Protein AF-A0A427YVQ9-F1 (afdb_monomer)

pLDDT: mean 77.29, std 18.05, range [43.5, 96.19]

Mean predicted aligned error: 12.32 Å

Organism: NCBI:txid1890683

Radius of gyration: 27.22 Å; Cα contacts (8 Å, |Δi|>4): 280; chains: 1; bounding box: 50×68×86 Å

Nearest PDB structures (foldseek):
  8ceo-assembly1_e  TM=5.326E-01  e=2.667E-03  Saccharomyces cerevisiae
  7ui9-assembly1_r  TM=5.363E-01  e=1.330E-02  Saccharomyces cerevisiae S288C
  8fn6-assembly1_2  TM=5.043E-01  e=3.586E+00  Tryp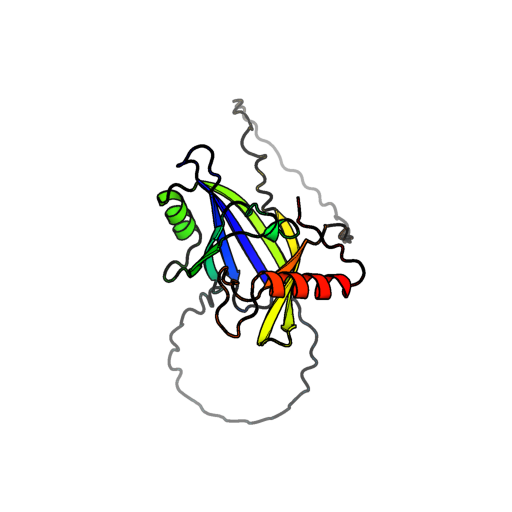anosoma brucei
  2n6p-assembly1_A  TM=2.208E-01  e=5.450E-01  Pseudomonas aeruginosa PAO1
  8cdp-assembly1_B  TM=2.154E-01  e=9.486E-01  Trypanosoma brucei brucei

Foldseek 3Di:
DKKKWWWWWFPPDPPFTKIKIKIKDFPDDDPPPPPPPPPDPDDDDDDDDDDPDDDDPDPPPPPPDVPRQIWIKIKIWGQFDDDPLCPQARDIDMDMDTDPPDRDPVVVQVVCVVVRIDTDFMKMWDWDWDWDQDPLRWTKIKTKTFIDGPPPVPPDPPPDDDDDDDDDDDDDDDDDDDDDPPPPPPPPPPPRDIDIDIGTPDDADCDDDVSHQHPSNVVVVSVVVQVPDPPGDRDNPD

Solvent-accessible surface area (backbone atoms only — not comparable to full-atom values): 15635 Å² total; per-residue (Å²): 92,57,37,41,39,40,36,25,41,33,72,84,49,85,95,51,75,40,42,38,36,40,37,39,36,65,56,86,71,77,71,86,80,70,76,72,87,70,83,74,76,87,79,88,80,89,79,94,76,94,72,97,70,82,85,71,81,71,77,84,68,73,84,69,66,90,60,79,49,67,46,43,36,43,30,43,40,52,61,70,54,84,50,84,92,33,70,85,42,74,42,57,57,71,51,76,47,76,59,78,92,73,85,52,69,66,61,53,52,51,52,45,41,75,73,53,30,39,85,71,53,52,36,38,36,42,41,49,79,44,81,46,79,43,97,82,81,45,42,35,34,41,34,46,28,38,74,42,70,65,75,70,75,87,81,70,88,81,73,76,89,73,87,74,91,79,89,78,92,82,79,91,78,88,80,91,75,91,76,76,86,72,79,76,77,74,76,70,75,77,75,69,69,69,50,74,46,79,42,66,70,57,92,73,52,90,69,65,53,96,92,51,84,29,51,72,52,50,54,52,52,51,47,61,51,41,76,69,40,86,96,56,80,94,72,53,86,120

Sequence (238 aa):
MIESTYIAESTVIPNQPRSLRLQALRRGGFPSGVEGVWDKGKGTAQAKGKGKGKSRAEPEYASDELGEAWEYKLSYLSSPLSGREYAEMNVRACIALDIVGMTARAEIEDFIETLGFRHSHTYTRIGYLFHLPLPTHSTLHLTITRLHGSNKADKADNADETDKADETDKAEKADKSDGSDKVDHAETDTSEPYLVQLSPARPVQAVTTRNEAGLGDVMRMMRDVADRIDGLDWGTGR

Structure (mmCIF, N/CA/C/O backbone):
data_AF-A0A427YVQ9-F1
#
_entry.id   AF-A0A427YVQ9-F1
#
loop_
_atom_site.group_PDB
_atom_site.id
_atom_site.type_symbol
_atom_site.label_atom_id
_atom_site.label_alt_id
_atom_site.label_comp_id
_atom_site.label_asym_id
_atom_site.label_entity_id
_atom_site.label_seq_id
_atom_site.pdbx_PDB_ins_code
_atom_site.Cartn_x
_atom_site.Cartn_y
_atom_site.Cartn_z
_atom_site.occupancy
_atom_site.B_iso_or_equiv
_atom_site.auth_seq_id
_atom_site.auth_comp_id
_atom_site.auth_asym_id
_atom_site.auth_atom_id
_atom_site.pdbx_PDB_model_num
ATOM 1 N N . MET A 1 1 ? 10.161 5.802 9.307 1.00 84.38 1 MET A N 1
ATOM 2 C CA . MET A 1 1 ? 8.694 5.866 9.116 1.00 84.38 1 MET A CA 1
ATOM 3 C C . MET A 1 1 ? 8.046 4.959 10.150 1.00 84.38 1 MET A C 1
ATOM 5 O O . MET A 1 1 ? 8.559 3.862 10.344 1.00 84.38 1 MET A O 1
ATOM 9 N N . ILE A 1 2 ? 6.975 5.411 10.807 1.00 83.94 2 ILE A N 1
ATOM 10 C CA . ILE A 1 2 ? 6.112 4.566 11.646 1.00 83.94 2 ILE A CA 1
ATOM 11 C C . ILE A 1 2 ? 4.740 4.536 10.975 1.00 83.94 2 ILE A C 1
ATOM 13 O O . ILE A 1 2 ? 4.162 5.591 10.713 1.00 83.94 2 ILE A O 1
ATOM 17 N N . GLU A 1 3 ? 4.259 3.339 10.663 1.00 86.81 3 GLU A N 1
ATOM 18 C CA . GLU A 1 3 ? 2.978 3.103 9.998 1.00 86.81 3 GLU A CA 1
ATOM 19 C C . GLU A 1 3 ? 2.198 2.066 10.812 1.00 86.81 3 GLU A C 1
ATOM 21 O O . GLU A 1 3 ? 2.659 0.934 10.963 1.00 86.81 3 GLU A O 1
ATOM 26 N N . SER A 1 4 ? 1.021 2.422 11.328 1.00 84.31 4 SER A N 1
ATOM 27 C CA . SER A 1 4 ? 0.100 1.434 11.904 1.00 84.31 4 SER A CA 1
ATOM 28 C C . SER A 1 4 ? -0.887 1.003 10.829 1.00 84.31 4 SER A C 1
ATOM 30 O O . SER A 1 4 ? -1.474 1.842 10.147 1.00 84.31 4 SER A O 1
ATOM 32 N N . THR A 1 5 ? -1.031 -0.305 10.635 1.00 87.75 5 THR A N 1
ATOM 33 C CA . THR A 1 5 ? -1.991 -0.880 9.698 1.00 87.75 5 THR A CA 1
ATOM 34 C C . THR A 1 5 ? -3.031 -1.685 10.460 1.00 87.75 5 THR A C 1
ATOM 36 O O . THR A 1 5 ? -2.692 -2.645 11.149 1.00 87.75 5 THR A O 1
ATOM 39 N N . TYR A 1 6 ? -4.292 -1.307 10.289 1.00 89.69 6 TYR A N 1
ATOM 40 C CA . TYR A 1 6 ? -5.462 -2.047 10.742 1.00 89.69 6 TYR A CA 1
ATOM 41 C C . TYR A 1 6 ? -6.074 -2.769 9.541 1.00 89.69 6 TYR A C 1
ATOM 43 O O . TYR A 1 6 ? -6.340 -2.148 8.506 1.00 89.69 6 TYR A O 1
ATOM 51 N N . ILE A 1 7 ? -6.249 -4.084 9.660 1.00 87.19 7 ILE A N 1
ATOM 52 C CA . ILE A 1 7 ? -6.852 -4.923 8.626 1.00 87.19 7 ILE A CA 1
ATOM 53 C C . ILE A 1 7 ? -8.232 -5.364 9.088 1.00 87.19 7 ILE A C 1
ATOM 55 O O . ILE A 1 7 ? -8.393 -5.917 10.178 1.00 87.19 7 ILE A O 1
ATOM 59 N N . ALA A 1 8 ? -9.210 -5.135 8.218 1.00 84.31 8 ALA A N 1
ATOM 60 C CA . ALA A 1 8 ? -10.585 -5.546 8.400 1.00 84.31 8 ALA A CA 1
ATOM 61 C C . ALA A 1 8 ? -11.014 -6.476 7.267 1.00 84.31 8 ALA A C 1
ATOM 63 O O . ALA A 1 8 ? -10.636 -6.286 6.105 1.00 84.31 8 ALA A O 1
ATOM 64 N N . GLU A 1 9 ? -11.834 -7.460 7.605 1.00 87.69 9 GLU A N 1
ATOM 65 C CA . GLU A 1 9 ? -12.375 -8.426 6.658 1.00 87.69 9 GLU A CA 1
ATOM 66 C C . GLU A 1 9 ? -13.898 -8.326 6.626 1.00 87.69 9 GLU A C 1
ATOM 68 O O . GLU A 1 9 ? -14.547 -8.126 7.654 1.00 87.69 9 GLU A O 1
ATOM 73 N N . SER A 1 10 ? -14.483 -8.436 5.433 1.00 86.56 10 SER A N 1
ATOM 74 C CA . SER A 1 10 ? -15.939 -8.487 5.279 1.00 86.56 10 SER A CA 1
ATOM 75 C C . SER A 1 10 ? -16.398 -9.907 4.983 1.00 86.56 10 SER A C 1
ATOM 77 O O . SER A 1 10 ? -15.868 -10.568 4.090 1.00 86.56 10 SER A O 1
ATOM 79 N N . THR A 1 11 ? -17.432 -10.345 5.698 1.00 77.69 11 THR A N 1
ATOM 80 C CA . THR A 1 11 ? -18.123 -11.625 5.477 1.00 77.69 11 THR A CA 1
ATOM 81 C C . THR A 1 11 ? -19.435 -11.463 4.707 1.00 77.69 11 THR A C 1
ATOM 83 O O . THR A 1 11 ? -20.161 -12.436 4.521 1.00 77.69 11 THR A O 1
ATOM 86 N N . VAL A 1 12 ? -19.747 -10.247 4.237 1.00 80.62 12 VAL A N 1
ATOM 87 C CA . VAL A 1 12 ? -21.037 -9.915 3.606 1.00 80.62 12 VAL A CA 1
ATOM 88 C C . VAL A 1 12 ? -21.285 -10.737 2.338 1.00 80.62 12 VAL A C 1
ATOM 90 O O . VAL A 1 12 ? -22.424 -11.104 2.060 1.00 80.62 12 VAL A O 1
ATOM 93 N N . ILE A 1 13 ? -20.232 -11.054 1.577 1.00 76.38 13 ILE A N 1
ATOM 94 C CA . ILE A 1 13 ? -20.331 -11.928 0.405 1.00 76.38 13 ILE A CA 1
ATOM 95 C C . ILE A 1 13 ? -19.601 -13.238 0.706 1.00 76.38 13 ILE A C 1
ATOM 97 O O . ILE A 1 13 ? -18.376 -13.227 0.869 1.00 76.38 13 ILE A O 1
ATOM 101 N N . PRO A 1 14 ? -20.319 -14.373 0.759 1.00 78.38 14 PRO A N 1
ATOM 102 C CA . PRO A 1 14 ? -19.693 -15.657 1.017 1.00 78.38 14 PRO A CA 1
ATOM 103 C C . PRO A 1 14 ? -18.659 -15.972 -0.072 1.00 78.38 14 PRO A C 1
ATOM 105 O O . PRO A 1 14 ? -18.906 -15.770 -1.261 1.00 78.38 14 PRO A O 1
ATOM 108 N N . ASN A 1 15 ? -17.499 -16.483 0.347 1.00 77.19 15 ASN A N 1
ATOM 109 C CA . ASN A 1 15 ? -16.377 -16.908 -0.504 1.00 77.19 15 ASN A CA 1
ATOM 110 C C . ASN A 1 15 ? -15.617 -15.801 -1.253 1.00 77.19 15 ASN A C 1
ATOM 112 O O . ASN A 1 15 ? -14.787 -16.114 -2.106 1.00 77.19 15 ASN A O 1
ATOM 116 N N . GLN A 1 16 ? -15.843 -14.522 -0.942 1.00 78.19 16 GLN A N 1
ATOM 117 C CA . GLN A 1 16 ? -15.043 -13.435 -1.504 1.00 78.19 16 GLN A CA 1
ATOM 118 C C . GLN A 1 16 ? -14.358 -12.650 -0.380 1.00 78.19 16 GLN A C 1
ATOM 120 O O . GLN A 1 16 ? -14.933 -11.672 0.100 1.00 78.19 16 GLN A O 1
ATOM 125 N N . PRO A 1 17 ? -13.142 -13.045 0.054 1.00 77.06 17 PRO A N 1
ATOM 126 C CA . PRO A 1 17 ? -12.431 -12.309 1.089 1.00 77.06 17 PRO A CA 1
ATOM 127 C C . PRO A 1 17 ? -12.124 -10.901 0.582 1.00 77.06 17 PRO A C 1
ATOM 129 O O . PRO A 1 17 ? -11.467 -10.708 -0.445 1.00 77.06 17 PRO A O 1
ATOM 132 N N . ARG A 1 18 ? -12.634 -9.911 1.309 1.00 84.25 18 ARG A N 1
ATOM 133 C CA . ARG A 1 18 ? -12.421 -8.489 1.048 1.00 84.25 18 ARG A CA 1
ATOM 134 C C . ARG A 1 18 ? -11.561 -7.938 2.162 1.00 84.25 18 ARG A C 1
ATOM 136 O O . ARG A 1 18 ? -11.964 -8.016 3.316 1.00 84.25 18 ARG A O 1
ATOM 143 N N . SER A 1 19 ? -10.405 -7.393 1.805 1.00 90.62 19 SER A N 1
ATOM 144 C CA . SER A 1 19 ? -9.492 -6.790 2.768 1.00 90.62 19 SER A CA 1
ATOM 145 C C . SER A 1 19 ? -9.600 -5.277 2.678 1.00 90.62 19 SER A C 1
ATOM 147 O O . SER A 1 19 ? -9.345 -4.681 1.626 1.00 90.62 19 SER A O 1
ATOM 149 N N . LEU A 1 20 ? -10.000 -4.668 3.787 1.00 94.12 20 LEU A N 1
ATOM 150 C CA . LEU A 1 20 ? -9.928 -3.235 3.988 1.00 94.12 20 LEU A CA 1
ATOM 151 C C . LEU A 1 20 ? -8.730 -2.940 4.883 1.00 94.12 20 LEU A C 1
ATOM 153 O O . LEU A 1 20 ? -8.540 -3.571 5.920 1.00 94.12 20 LEU A O 1
ATOM 157 N N . ARG A 1 21 ? -7.906 -1.990 4.458 1.00 93.56 21 ARG A N 1
ATOM 158 C CA . ARG A 1 21 ? -6.682 -1.595 5.138 1.00 93.56 21 ARG A CA 1
ATOM 159 C C . ARG A 1 21 ? -6.786 -0.135 5.544 1.00 93.56 21 ARG A C 1
ATOM 161 O O . ARG A 1 21 ? -6.805 0.735 4.678 1.00 93.56 21 ARG A O 1
ATOM 168 N N . LEU A 1 22 ? -6.798 0.132 6.840 1.00 94.25 22 LEU A N 1
ATOM 169 C CA . LEU A 1 22 ? -6.625 1.474 7.380 1.00 94.25 22 LEU A CA 1
ATOM 170 C C . LEU A 1 22 ? -5.144 1.675 7.709 1.00 94.25 22 LEU A C 1
ATOM 172 O O . LEU A 1 22 ? -4.566 0.934 8.503 1.00 94.25 22 LEU A O 1
ATOM 176 N N . GLN A 1 23 ? -4.524 2.659 7.069 1.00 93.50 23 GLN A N 1
ATOM 177 C CA . GLN A 1 23 ? -3.150 3.076 7.313 1.00 93.50 23 GLN A CA 1
ATOM 178 C C . GLN A 1 23 ? -3.169 4.379 8.104 1.00 93.50 23 GLN A C 1
ATOM 180 O O . GLN A 1 23 ? -3.790 5.347 7.675 1.00 93.50 23 GLN A O 1
ATOM 185 N N . ALA A 1 24 ? -2.469 4.401 9.233 1.00 92.44 24 ALA A N 1
ATOM 186 C CA . ALA A 1 24 ? -2.210 5.606 10.004 1.00 92.44 24 ALA A CA 1
ATOM 187 C C . ALA A 1 24 ? -0.726 5.962 9.866 1.00 92.44 24 ALA A C 1
ATOM 189 O O . ALA A 1 24 ? 0.150 5.207 10.305 1.00 92.44 24 ALA A O 1
ATOM 190 N N . LEU A 1 25 ? -0.450 7.098 9.229 1.00 90.50 25 LEU A N 1
ATOM 191 C CA . LEU A 1 25 ? 0.889 7.635 9.038 1.00 90.50 25 LEU A CA 1
ATOM 192 C C . LEU A 1 25 ? 1.082 8.843 9.951 1.00 90.50 25 LEU A C 1
ATOM 194 O O . LEU A 1 25 ? 0.361 9.832 9.861 1.00 90.50 25 LEU A O 1
ATOM 198 N N . ARG A 1 26 ? 2.095 8.791 10.811 1.00 86.69 26 ARG A N 1
ATOM 199 C CA . ARG A 1 26 ? 2.438 9.927 11.667 1.00 86.69 26 ARG A CA 1
ATOM 200 C C . ARG A 1 26 ? 3.258 10.947 10.873 1.00 86.69 26 ARG A C 1
ATOM 202 O O . ARG A 1 26 ? 4.406 10.662 10.513 1.00 86.69 26 ARG A O 1
ATOM 209 N N . ARG A 1 27 ? 2.707 12.139 10.608 1.00 80.19 27 ARG A N 1
ATOM 210 C CA . ARG A 1 27 ? 3.478 13.245 10.017 1.00 80.19 27 ARG A CA 1
ATOM 211 C C . ARG A 1 27 ? 4.365 13.879 11.084 1.00 80.19 27 ARG A C 1
ATOM 213 O O . ARG A 1 27 ? 3.874 14.438 12.051 1.00 80.19 27 ARG A O 1
ATOM 220 N N . GLY A 1 28 ? 5.678 13.832 10.869 1.00 61.62 28 GLY A N 1
ATOM 221 C CA . GLY A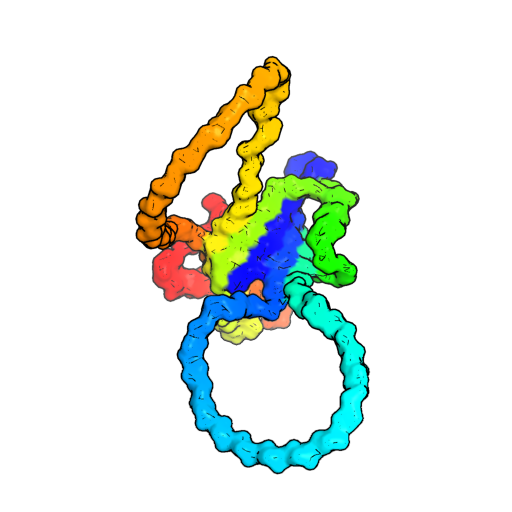 1 28 ? 6.598 14.836 11.408 1.00 61.62 28 GLY A CA 1
ATOM 222 C C . GLY A 1 28 ? 6.627 14.985 12.930 1.00 61.62 28 GLY A C 1
ATOM 223 O O . GLY A 1 28 ? 6.249 16.015 13.466 1.00 61.62 28 GLY A O 1
ATOM 224 N N . GLY A 1 29 ? 7.206 13.997 13.601 1.00 53.59 29 GLY A N 1
ATOM 225 C CA . GLY A 1 29 ? 7.895 14.194 14.869 1.00 53.59 29 GLY A CA 1
ATOM 226 C C . GLY A 1 29 ? 8.991 13.148 14.933 1.00 53.59 29 GLY A C 1
ATOM 227 O O . GLY A 1 29 ? 8.700 11.988 15.211 1.00 53.59 29 GLY A O 1
ATOM 228 N N . PHE A 1 30 ? 10.233 13.509 14.592 1.00 53.31 30 PHE A N 1
ATOM 229 C CA . PHE A 1 30 ? 11.353 12.667 15.016 1.00 53.31 30 PHE A CA 1
ATOM 230 C C . PHE A 1 30 ? 11.238 12.552 16.541 1.00 53.31 30 PHE A C 1
ATOM 232 O O . PHE A 1 30 ? 11.043 13.590 17.178 1.00 53.31 30 PHE A O 1
ATOM 239 N N . PRO A 1 31 ? 11.290 11.342 17.127 1.00 54.22 31 PRO A N 1
ATOM 240 C CA . PRO A 1 31 ? 11.260 11.207 18.574 1.00 54.22 31 PRO A CA 1
ATOM 241 C C . PRO A 1 31 ? 12.400 12.062 19.123 1.00 54.22 31 PRO A C 1
ATOM 243 O O . PRO A 1 31 ? 13.569 11.805 18.839 1.00 54.22 31 PRO A O 1
ATOM 246 N N . SER A 1 32 ? 12.062 13.113 19.867 1.00 50.44 32 SER A N 1
ATOM 247 C CA . SER A 1 32 ? 13.014 14.113 20.361 1.00 50.44 32 SER A CA 1
ATOM 248 C C . SER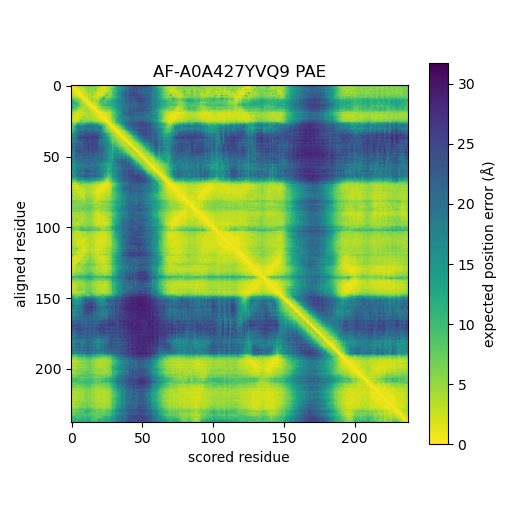 A 1 32 ? 13.991 13.559 21.409 1.00 50.44 32 SER A C 1
ATOM 250 O O . SER A 1 32 ? 14.695 14.331 22.045 1.00 50.44 32 SER A O 1
ATOM 252 N N . GLY A 1 33 ? 14.024 12.238 21.611 1.00 52.47 33 GLY A N 1
ATOM 253 C CA . GLY A 1 33 ? 14.889 11.538 22.559 1.00 52.47 33 GLY A CA 1
ATOM 254 C C . GLY A 1 33 ? 16.169 10.956 21.956 1.00 52.47 33 GLY A C 1
ATOM 255 O O . GLY A 1 33 ? 16.974 10.408 22.698 1.00 52.47 33 GLY A O 1
ATOM 256 N N . VAL A 1 34 ? 16.392 11.068 20.641 1.00 49.84 34 VAL A N 1
ATOM 257 C CA . VAL A 1 34 ? 17.708 10.775 20.051 1.00 49.84 34 VAL A CA 1
ATOM 258 C C . VAL A 1 34 ? 18.433 12.103 19.860 1.00 49.84 34 VAL A C 1
ATOM 260 O O . VAL A 1 34 ? 18.502 12.638 18.752 1.00 49.84 34 VAL A O 1
ATOM 263 N N . GLU A 1 35 ? 18.926 12.676 20.963 1.00 44.06 35 GLU A N 1
ATOM 264 C CA . GLU A 1 35 ? 19.884 13.784 20.931 1.00 44.06 35 GLU A CA 1
ATOM 265 C C . GLU A 1 35 ? 21.185 13.290 20.283 1.00 44.06 35 GLU A C 1
ATOM 267 O O . GLU A 1 35 ? 22.156 12.914 20.935 1.00 44.06 35 GLU A O 1
ATOM 272 N N . GLY A 1 36 ? 21.213 13.286 18.952 1.00 44.28 36 GLY A N 1
ATOM 273 C CA . GLY A 1 36 ? 22.467 13.396 18.232 1.00 44.28 36 GLY A CA 1
ATOM 274 C C . GLY A 1 36 ? 23.094 14.723 18.642 1.00 44.28 36 GLY A C 1
ATOM 275 O O . GLY A 1 36 ? 22.531 15.781 18.365 1.00 44.28 36 GLY A O 1
ATOM 276 N N . VAL A 1 37 ? 24.223 14.652 19.341 1.00 43.50 37 VAL A N 1
ATOM 277 C CA . VAL A 1 37 ? 25.078 15.778 19.722 1.00 43.50 37 VAL A CA 1
ATOM 278 C C . VAL A 1 37 ? 25.533 16.497 18.448 1.00 43.50 37 VAL A C 1
ATOM 280 O O . VAL A 1 37 ? 26.591 16.218 17.893 1.00 43.50 37 VAL A O 1
ATOM 283 N N . TRP A 1 38 ? 24.711 17.411 17.942 1.00 43.91 38 TRP A N 1
ATOM 284 C CA . TRP A 1 38 ? 25.133 18.400 16.962 1.00 43.91 38 TRP A CA 1
ATOM 285 C C . TRP A 1 38 ? 25.645 19.591 17.755 1.00 43.91 38 TRP A C 1
ATOM 287 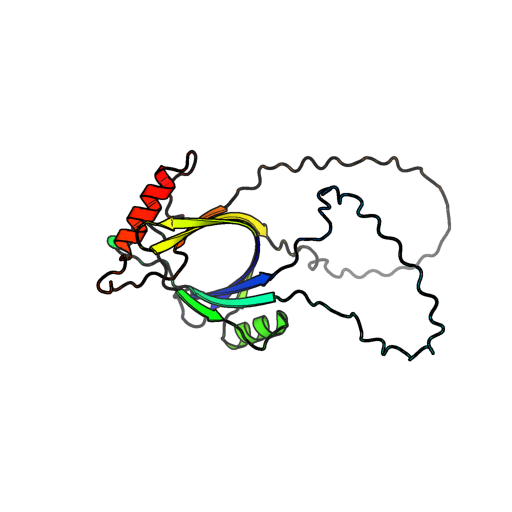O O . TRP A 1 38 ? 24.868 20.386 18.285 1.00 43.91 38 TRP A O 1
ATOM 297 N N . ASP A 1 39 ? 26.968 19.645 17.878 1.00 49.09 39 ASP A N 1
ATOM 298 C CA . ASP A 1 39 ? 27.750 20.733 18.454 1.00 49.09 39 ASP A CA 1
ATOM 299 C C . ASP A 1 39 ? 27.282 22.085 17.881 1.00 49.09 39 ASP A C 1
ATOM 301 O O . ASP A 1 39 ? 27.642 22.498 16.776 1.00 49.09 39 ASP A O 1
ATOM 305 N N . LYS A 1 40 ? 26.384 22.762 18.608 1.00 45.75 40 LYS A N 1
ATOM 306 C CA . LYS A 1 40 ? 25.953 24.122 18.285 1.00 45.75 40 LYS A CA 1
ATOM 307 C C . LYS A 1 40 ? 27.078 25.060 18.690 1.00 45.75 40 LYS A C 1
ATOM 309 O O . LYS A 1 40 ? 27.192 25.463 19.847 1.00 45.75 40 LYS A O 1
ATOM 314 N N . GLY A 1 41 ? 27.880 25.424 17.693 1.00 49.09 41 GLY A N 1
ATOM 315 C CA . GLY A 1 41 ? 28.876 26.481 17.780 1.00 49.09 41 GLY A CA 1
ATOM 316 C C . GLY A 1 41 ? 28.339 27.710 18.521 1.00 49.09 41 GLY A C 1
ATOM 317 O O . GLY A 1 41 ? 27.290 28.269 18.194 1.00 49.09 41 GLY A O 1
ATOM 318 N N . LYS A 1 42 ? 29.082 28.109 19.555 1.00 48.75 42 LYS A N 1
ATOM 319 C CA . LYS A 1 42 ? 28.822 29.258 20.423 1.00 48.75 42 LYS A CA 1
ATOM 320 C C . LYS A 1 42 ? 28.827 30.559 19.614 1.00 48.75 42 LYS A C 1
ATOM 322 O O . LYS A 1 42 ? 29.885 31.101 19.312 1.00 48.75 42 LYS A O 1
ATOM 327 N N . GLY A 1 43 ? 27.646 31.092 19.317 1.00 45.28 43 GLY A N 1
ATOM 328 C CA . GLY A 1 43 ? 27.464 32.477 18.889 1.00 45.28 43 GLY A CA 1
ATOM 329 C C . GLY A 1 43 ? 27.171 33.369 20.092 1.00 45.28 43 GLY A C 1
ATOM 330 O O . GLY A 1 43 ? 26.035 33.450 20.547 1.00 45.28 43 GLY A O 1
ATOM 331 N N . THR A 1 44 ? 28.193 34.033 20.629 1.00 52.19 44 THR A N 1
ATOM 332 C CA . THR A 1 44 ? 28.040 35.087 21.639 1.00 52.19 44 THR A CA 1
ATOM 333 C C . THR A 1 44 ? 27.595 36.388 20.974 1.00 52.19 44 THR A C 1
ATOM 335 O O . THR A 1 44 ? 28.368 36.979 20.222 1.00 52.19 44 THR A O 1
ATOM 338 N N . ALA A 1 45 ? 26.400 36.886 21.294 1.00 47.00 45 ALA A N 1
ATOM 339 C CA . ALA A 1 45 ? 26.048 38.283 21.060 1.00 47.00 45 ALA A CA 1
ATOM 340 C C . ALA A 1 45 ? 25.266 38.842 22.253 1.00 47.00 45 ALA A C 1
ATOM 342 O O . ALA A 1 45 ? 24.195 38.373 22.630 1.00 47.00 45 ALA A O 1
ATOM 343 N N . GLN A 1 46 ? 25.886 39.843 22.861 1.00 50.44 46 GLN A N 1
ATOM 344 C CA . GLN A 1 46 ? 25.497 40.560 24.059 1.00 50.44 46 GLN A CA 1
ATOM 345 C C . GLN A 1 46 ? 24.735 41.822 23.633 1.00 50.44 46 GLN A C 1
ATOM 347 O O . GLN A 1 46 ? 25.293 42.658 22.928 1.00 50.44 46 GLN A O 1
ATOM 352 N N . ALA A 1 47 ? 23.491 42.006 24.080 1.00 49.97 47 ALA A N 1
ATOM 353 C CA . ALA A 1 47 ? 22.807 43.296 23.975 1.00 49.97 47 ALA A CA 1
ATOM 354 C C . ALA A 1 47 ? 21.933 43.549 25.214 1.00 49.97 47 ALA A C 1
ATOM 356 O O . ALA A 1 47 ? 20.907 42.912 25.435 1.00 49.97 47 ALA A O 1
ATOM 357 N N . LYS A 1 48 ? 22.385 44.495 26.045 1.00 56.22 48 LYS A N 1
ATOM 358 C CA . LYS A 1 48 ? 21.671 45.058 27.199 1.00 56.22 48 LYS A CA 1
ATOM 359 C C . LYS A 1 48 ? 20.624 46.062 26.704 1.00 56.22 48 LYS A C 1
ATOM 361 O O . LYS A 1 48 ? 20.993 47.136 26.242 1.00 56.22 48 LYS A O 1
ATOM 366 N N . GLY A 1 49 ? 19.342 45.762 26.900 1.00 54.66 49 GLY A N 1
ATOM 367 C CA . GLY A 1 49 ? 18.242 46.723 26.775 1.00 54.66 49 GLY A CA 1
ATOM 368 C C . GLY A 1 49 ? 17.413 46.766 28.059 1.00 54.66 49 GLY A C 1
ATOM 369 O O . GLY A 1 49 ? 16.704 45.816 28.370 1.00 54.66 49 GLY A O 1
ATOM 370 N N . LYS A 1 50 ? 17.511 47.859 28.830 1.00 58.59 50 LYS A N 1
ATOM 371 C CA . LYS A 1 50 ? 16.682 48.135 30.019 1.00 58.59 50 LYS A CA 1
ATOM 372 C C . LYS A 1 50 ? 15.384 48.817 29.565 1.00 58.59 50 LYS A C 1
ATOM 374 O O . LYS A 1 50 ? 15.373 50.025 29.356 1.00 58.59 50 LYS A O 1
ATOM 379 N N . GLY A 1 51 ? 14.300 48.054 29.437 1.00 55.12 51 GLY A N 1
ATOM 380 C CA . GLY A 1 51 ? 12.947 48.569 29.199 1.00 55.12 51 GLY A CA 1
ATOM 381 C C . GLY A 1 51 ? 11.998 48.119 30.307 1.00 55.12 51 GLY A C 1
ATOM 382 O O . GLY A 1 51 ? 11.717 46.934 30.438 1.00 55.12 51 GLY A O 1
ATOM 383 N N . LYS A 1 52 ? 11.520 49.059 31.131 1.00 60.34 52 LYS A N 1
ATOM 384 C CA . LYS A 1 52 ? 10.554 48.820 32.217 1.00 60.34 52 LYS A CA 1
ATOM 385 C C . LYS A 1 52 ? 9.141 48.882 31.621 1.00 60.34 52 LYS A C 1
ATOM 387 O O . LYS A 1 52 ? 8.500 49.928 31.637 1.00 60.34 52 LYS A O 1
ATOM 392 N N . GLY A 1 53 ? 8.721 47.780 30.998 1.00 49.44 53 GLY A N 1
ATOM 393 C CA . GLY A 1 53 ? 7.443 47.627 30.301 1.00 49.44 53 GLY A CA 1
ATOM 394 C C . GLY A 1 53 ? 6.425 46.847 31.131 1.00 49.44 53 GLY A C 1
ATOM 395 O O . GLY A 1 53 ? 6.690 45.743 31.585 1.00 49.44 53 GLY A O 1
ATOM 396 N N . LYS A 1 54 ? 5.272 47.478 31.327 1.00 58.44 54 LYS A N 1
ATOM 397 C CA . LYS A 1 54 ? 4.046 47.028 31.994 1.00 58.44 54 LYS A CA 1
ATOM 398 C C . LYS A 1 54 ? 3.671 45.591 31.587 1.00 58.44 54 LYS A C 1
ATOM 400 O O . LYS A 1 54 ? 3.456 45.334 30.406 1.00 58.44 54 LYS A O 1
ATOM 405 N N . SER A 1 55 ? 3.582 44.686 32.563 1.00 51.69 55 SER A N 1
ATOM 406 C CA . SER A 1 55 ? 3.159 43.290 32.405 1.00 51.69 55 SER A CA 1
ATOM 407 C C . SER A 1 55 ? 1.724 43.222 31.880 1.00 51.69 55 SER A C 1
ATOM 409 O O . SER A 1 55 ? 0.754 43.302 32.633 1.00 51.69 55 SER A O 1
ATOM 411 N N . ARG A 1 56 ? 1.598 43.131 30.555 1.00 55.50 56 ARG A N 1
ATOM 412 C CA . ARG A 1 56 ? 0.385 42.692 29.872 1.00 55.50 56 ARG A CA 1
ATOM 413 C C . ARG A 1 56 ? 0.269 41.202 30.168 1.00 55.50 56 ARG A C 1
ATOM 415 O O . ARG A 1 56 ? 1.184 40.467 29.823 1.00 55.50 56 ARG A O 1
ATOM 422 N N . ALA A 1 57 ? -0.798 40.805 30.858 1.00 56.44 57 ALA A N 1
ATOM 423 C CA . ALA A 1 57 ? -1.143 39.404 31.046 1.00 56.44 57 ALA A CA 1
ATOM 424 C C . ALA A 1 57 ? -1.156 38.744 29.665 1.00 56.44 57 ALA A C 1
ATOM 426 O O . ALA A 1 57 ? -1.983 39.094 28.815 1.00 56.44 57 ALA A O 1
ATOM 427 N N . GLU A 1 58 ? -0.165 37.893 29.412 1.00 52.56 58 GLU A N 1
ATOM 428 C CA . GLU A 1 58 ? -0.228 36.984 28.286 1.00 52.56 58 GLU A CA 1
ATOM 429 C C . GLU A 1 58 ? -1.422 36.068 28.551 1.00 52.56 58 GLU A C 1
ATOM 431 O O . GLU A 1 58 ? -1.525 35.524 29.653 1.00 52.56 58 GLU A O 1
ATOM 436 N N . PRO A 1 59 ? -2.374 35.941 27.617 1.00 55.62 59 PRO A N 1
ATOM 437 C CA . PRO A 1 59 ? -3.286 34.817 27.679 1.00 55.62 59 PRO A CA 1
ATOM 438 C C . PRO A 1 59 ? -2.426 33.551 27.686 1.00 55.62 59 PRO A C 1
ATOM 440 O O . PRO A 1 59 ? -1.615 33.353 26.780 1.00 55.62 59 PRO A O 1
ATOM 443 N N . GLU A 1 60 ? -2.587 32.736 28.728 1.00 53.81 60 GLU A N 1
ATOM 444 C CA . GLU A 1 60 ? -2.246 31.315 28.735 1.00 53.81 60 GLU A CA 1
ATOM 445 C C . GLU A 1 60 ? -2.990 30.683 27.551 1.00 53.81 60 GLU A C 1
ATOM 447 O O . GLU A 1 60 ? -4.108 30.184 27.664 1.00 53.81 60 GLU A O 1
ATOM 452 N N . TYR A 1 61 ? -2.414 30.799 26.356 1.00 48.00 61 TYR A N 1
ATOM 453 C CA . TYR A 1 61 ? -2.765 29.924 25.260 1.00 48.00 61 TYR A CA 1
ATOM 454 C C . TYR A 1 61 ? -2.264 28.564 25.700 1.00 48.00 61 TYR A C 1
ATOM 456 O O . TYR A 1 61 ? -1.054 28.347 25.754 1.00 48.00 61 TYR A O 1
ATOM 464 N N . ALA A 1 62 ? -3.210 27.709 26.087 1.00 50.81 62 ALA A N 1
ATOM 465 C CA . ALA A 1 62 ? -3.003 26.299 26.329 1.00 50.81 62 ALA A CA 1
ATOM 466 C C . ALA A 1 62 ? -2.035 25.761 25.271 1.00 50.81 62 ALA A C 1
ATOM 468 O O . ALA A 1 62 ? -2.379 25.604 24.101 1.00 50.81 62 ALA A O 1
ATOM 469 N N . SER A 1 63 ? -0.800 25.514 25.692 1.00 50.84 63 SER A N 1
ATOM 470 C CA . SER A 1 63 ? 0.200 24.746 24.961 1.00 50.84 63 SER A CA 1
ATOM 471 C C . SER A 1 63 ? -0.143 23.253 25.006 1.00 50.84 63 SER A C 1
ATOM 473 O O . SER A 1 63 ? 0.754 22.412 25.027 1.00 50.84 63 SER A O 1
ATOM 475 N N . ASP A 1 64 ? -1.437 22.941 25.075 1.00 46.47 64 ASP A N 1
ATOM 476 C CA . ASP A 1 64 ? -1.955 21.605 24.913 1.00 46.47 64 ASP A CA 1
ATOM 477 C C . ASP A 1 64 ? -1.903 21.302 23.425 1.00 46.47 64 ASP A C 1
ATOM 479 O O . ASP A 1 64 ? -2.464 22.005 22.586 1.00 46.47 64 ASP A O 1
ATOM 483 N N . GLU A 1 65 ? -1.178 20.235 23.129 1.00 53.16 65 GLU A N 1
ATOM 484 C CA . GLU A 1 65 ? -1.337 19.493 21.896 1.00 53.16 65 GLU A CA 1
ATOM 485 C C . GLU A 1 65 ? -0.929 20.280 20.641 1.00 53.16 65 GLU A C 1
ATOM 487 O O . GLU A 1 65 ? -1.722 20.571 19.746 1.00 53.16 65 GLU A O 1
ATOM 492 N N . LEU A 1 66 ? 0.388 20.383 20.430 1.00 54.16 66 LEU A N 1
ATOM 493 C CA . LEU A 1 66 ? 0.919 20.022 19.106 1.00 54.16 66 LEU A CA 1
ATOM 494 C C . LEU A 1 66 ? 0.604 18.533 18.873 1.00 54.16 66 LEU A C 1
ATOM 496 O O . LEU A 1 66 ? 1.493 17.682 18.900 1.00 54.16 66 LEU A O 1
ATOM 500 N N . GLY A 1 67 ? -0.694 18.230 18.760 1.00 61.62 67 GLY A N 1
ATOM 501 C CA . GLY A 1 67 ? -1.250 16.902 18.639 1.00 61.62 67 GLY A CA 1
ATOM 502 C C . GLY A 1 67 ? -0.569 16.244 17.464 1.00 61.62 67 GLY A C 1
ATOM 503 O O . GLY A 1 67 ? -0.452 16.833 16.387 1.00 61.62 67 GLY A O 1
ATOM 504 N N . GLU A 1 68 ? -0.036 15.054 17.702 1.00 71.75 68 GLU A N 1
ATOM 505 C CA . GLU A 1 68 ? 0.609 14.273 16.664 1.00 71.75 68 GLU A CA 1
ATOM 506 C C . GLU A 1 68 ? -0.375 14.143 15.497 1.00 71.75 68 GLU A C 1
ATOM 508 O O . GLU A 1 68 ? -1.398 13.470 15.605 1.00 71.75 68 GLU A O 1
ATOM 513 N N . ALA A 1 69 ? -0.103 14.847 14.397 1.00 85.12 69 ALA A N 1
ATOM 514 C CA . ALA A 1 69 ? -0.999 14.863 13.255 1.00 85.12 69 ALA A CA 1
ATOM 515 C C . ALA A 1 69 ? -0.894 13.511 12.542 1.00 85.12 69 ALA A C 1
ATOM 517 O O . ALA A 1 69 ? 0.048 13.246 11.783 1.00 85.12 69 ALA A O 1
ATOM 518 N N . TRP A 1 70 ? -1.850 12.633 12.831 1.00 88.19 70 TRP A N 1
ATOM 519 C CA . TRP A 1 70 ? -2.023 11.373 12.128 1.00 88.19 70 TRP A CA 1
ATO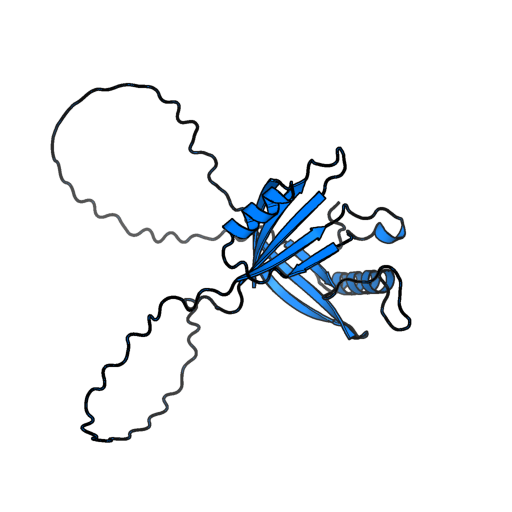M 520 C C . TRP A 1 70 ? -2.747 11.618 10.805 1.00 88.19 70 TRP A C 1
ATOM 522 O O . TRP A 1 70 ? -3.790 12.264 10.749 1.00 88.19 70 TRP A O 1
ATOM 532 N N . GLU A 1 71 ? -2.170 11.103 9.725 1.00 92.44 71 GLU A N 1
ATOM 533 C CA . GLU A 1 71 ? -2.780 11.052 8.403 1.00 92.44 71 GLU A CA 1
ATOM 534 C C . GLU A 1 71 ? -3.353 9.650 8.205 1.00 92.44 71 GLU A C 1
ATOM 536 O O . GLU A 1 71 ? -2.622 8.655 8.255 1.00 92.44 71 GLU A O 1
ATOM 541 N N . TYR A 1 72 ? -4.669 9.572 8.020 1.00 94.38 72 TYR A N 1
ATOM 542 C CA . TYR A 1 72 ? -5.379 8.311 7.866 1.00 94.38 72 TYR A CA 1
ATOM 543 C C . TYR A 1 72 ? -5.759 8.079 6.409 1.00 94.38 72 TYR A C 1
ATOM 545 O O . TYR A 1 72 ? -6.322 8.944 5.737 1.00 94.38 72 TYR A O 1
ATOM 553 N N . LYS A 1 73 ? -5.483 6.870 5.933 1.00 95.44 73 LYS A N 1
ATOM 554 C CA . LYS A 1 73 ? -5.802 6.432 4.579 1.00 95.44 73 LYS A CA 1
ATOM 555 C C . LYS A 1 73 ? -6.505 5.090 4.621 1.00 95.44 73 LYS A C 1
ATOM 557 O O . LYS A 1 73 ? -5.990 4.132 5.194 1.00 95.44 73 LYS A O 1
ATOM 562 N N . LEU A 1 74 ? -7.658 5.004 3.973 1.00 96.19 74 LEU A N 1
ATOM 563 C CA . LEU A 1 74 ? -8.431 3.778 3.849 1.00 96.19 74 LEU A CA 1
ATOM 564 C C . LEU A 1 74 ? -8.221 3.187 2.458 1.00 96.19 74 LEU A C 1
ATOM 566 O O . LEU A 1 74 ? -8.436 3.860 1.457 1.00 96.19 74 LEU A O 1
ATOM 570 N N . SER A 1 75 ? -7.789 1.934 2.374 1.00 95.62 75 SER A N 1
ATOM 571 C CA . SER A 1 75 ? -7.528 1.257 1.103 1.00 95.62 75 SER A CA 1
ATOM 572 C C . SER A 1 75 ? -8.253 -0.079 1.037 1.00 95.62 75 SER A C 1
ATOM 574 O O . SER A 1 75 ? -8.077 -0.935 1.898 1.00 95.62 75 SER A O 1
ATOM 576 N N . TYR A 1 76 ? -9.037 -0.282 -0.012 1.00 94.81 76 TYR A N 1
ATOM 577 C CA . TYR A 1 76 ? -9.596 -1.576 -0.373 1.00 94.81 76 TYR A CA 1
ATOM 578 C C . TYR A 1 76 ? -8.619 -2.327 -1.280 1.00 94.81 76 TYR A C 1
ATOM 580 O O . TYR A 1 76 ? -8.193 -1.798 -2.311 1.00 94.81 76 TYR A O 1
ATOM 588 N N . LEU A 1 77 ? -8.292 -3.568 -0.916 1.00 92.88 77 LEU A N 1
ATOM 589 C CA . LEU A 1 77 ? -7.398 -4.440 -1.672 1.00 92.88 77 LEU A CA 1
ATOM 590 C C . LEU A 1 77 ? -8.153 -5.671 -2.173 1.00 92.88 77 LEU A C 1
ATOM 592 O O . LEU A 1 77 ? -8.778 -6.397 -1.396 1.00 92.88 77 LEU A O 1
ATOM 596 N N . SER A 1 78 ? -8.053 -5.947 -3.475 1.00 93.00 78 SER A N 1
ATOM 597 C CA . SER A 1 78 ? -8.583 -7.186 -4.040 1.00 93.00 78 SER A CA 1
ATOM 598 C C . SER A 1 78 ? -7.754 -8.406 -3.619 1.00 93.00 78 SER A C 1
ATOM 600 O O . SER A 1 78 ? -6.610 -8.307 -3.149 1.00 93.00 78 SER A O 1
ATOM 602 N N . SER A 1 79 ? -8.306 -9.592 -3.878 1.00 90.56 79 SER A N 1
ATOM 603 C CA . SER A 1 79 ? -7.510 -10.816 -3.978 1.00 90.56 79 SER A CA 1
ATOM 604 C C . SER A 1 79 ? -6.401 -10.649 -5.034 1.00 90.56 79 SER A C 1
ATOM 606 O O . SER A 1 79 ? -6.573 -9.845 -5.962 1.00 90.56 79 SER A O 1
ATOM 608 N N . PRO A 1 80 ? -5.272 -11.375 -4.912 1.00 91.50 80 PRO A N 1
ATOM 609 C CA . PRO A 1 80 ? -4.245 -11.393 -5.947 1.00 91.50 80 PRO A CA 1
ATOM 610 C C . PRO A 1 80 ? -4.853 -11.713 -7.310 1.00 91.50 80 PRO A C 1
ATOM 612 O O . PRO A 1 80 ? -5.603 -12.681 -7.439 1.00 91.50 80 PRO A O 1
ATOM 615 N N . LEU A 1 81 ? -4.527 -10.904 -8.313 1.00 91.19 81 LEU A N 1
ATOM 616 C CA . LEU A 1 81 ? -4.948 -11.159 -9.680 1.00 91.19 81 LEU A CA 1
ATOM 617 C C . LEU A 1 81 ? -4.314 -12.472 -10.152 1.00 91.19 81 LEU A C 1
ATOM 619 O O . LEU A 1 81 ? -3.145 -12.768 -9.878 1.00 91.19 81 LEU A O 1
ATOM 623 N N . SER A 1 82 ? -5.116 -13.288 -10.825 1.00 90.50 82 SER A N 1
ATOM 624 C CA . SER A 1 82 ? -4.679 -14.516 -11.476 1.00 90.50 82 SER A CA 1
ATOM 625 C C . SER A 1 82 ? -4.601 -14.277 -12.980 1.00 90.50 82 SER A C 1
ATOM 627 O O . SER A 1 82 ? -5.412 -13.558 -13.553 1.00 90.50 82 SER A O 1
ATOM 629 N N . GLY A 1 83 ? -3.578 -14.839 -13.613 1.00 90.56 83 GLY A N 1
ATOM 630 C CA . GLY A 1 83 ? -3.278 -14.612 -15.023 1.00 90.56 83 GLY A CA 1
ATOM 631 C C . GLY A 1 83 ? -1.828 -14.966 -15.308 1.00 90.56 83 GLY A C 1
ATOM 632 O O . GLY A 1 83 ? -0.990 -14.955 -14.402 1.00 90.56 83 GLY A O 1
ATOM 633 N N . ARG A 1 84 ? -1.522 -15.300 -16.562 1.00 89.00 84 ARG A N 1
ATOM 634 C CA . ARG A 1 84 ? -0.145 -15.614 -16.973 1.00 89.00 84 ARG A CA 1
ATOM 635 C C . ARG A 1 84 ? 0.744 -14.377 -16.853 1.00 89.00 84 ARG A C 1
ATOM 637 O O . ARG A 1 84 ? 1.901 -14.480 -16.470 1.00 89.00 84 ARG A O 1
ATOM 644 N N . GLU A 1 85 ? 0.170 -13.219 -17.137 1.00 87.12 85 GLU A N 1
ATOM 645 C CA . GLU A 1 85 ? 0.766 -11.893 -17.046 1.00 87.12 85 GLU A CA 1
ATOM 646 C C . GLU A 1 85 ? 1.075 -11.451 -15.607 1.00 87.12 85 GLU A C 1
ATOM 648 O O . GLU A 1 85 ? 1.891 -10.557 -15.410 1.00 87.12 85 GLU A O 1
ATOM 653 N N . TYR A 1 86 ? 0.461 -12.084 -14.602 1.00 89.06 86 TYR A N 1
ATOM 654 C CA . TYR A 1 86 ? 0.654 -11.763 -13.184 1.00 89.06 86 TYR A CA 1
ATOM 655 C C . TYR A 1 86 ? 1.383 -12.870 -12.419 1.00 89.06 86 TYR A C 1
ATOM 657 O O . TYR A 1 86 ? 1.571 -12.754 -11.214 1.00 89.06 86 TYR A O 1
ATOM 665 N N . ALA A 1 87 ? 1.790 -13.956 -13.081 1.00 87.38 87 ALA A N 1
ATOM 666 C CA . ALA A 1 87 ? 2.351 -15.129 -12.409 1.00 87.38 87 ALA A CA 1
ATOM 667 C C . ALA A 1 87 ? 3.660 -14.829 -11.655 1.00 87.38 87 ALA A C 1
ATOM 669 O O . ALA A 1 87 ? 3.982 -15.503 -10.681 1.00 87.38 87 ALA A O 1
ATOM 670 N N . GLU A 1 88 ? 4.392 -13.805 -12.086 1.00 87.81 88 GLU A N 1
ATOM 671 C CA . GLU A 1 88 ? 5.709 -13.455 -11.554 1.00 87.81 88 GLU A CA 1
ATOM 672 C C . GLU A 1 88 ? 5.654 -12.408 -10.427 1.00 87.81 88 GLU A C 1
ATOM 674 O O . GLU A 1 88 ? 6.703 -12.045 -9.890 1.00 87.81 88 GLU A O 1
ATOM 679 N N . MET A 1 89 ? 4.463 -11.898 -10.067 1.00 87.94 89 MET A N 1
ATOM 680 C CA . MET A 1 89 ? 4.289 -10.840 -9.062 1.00 87.94 89 MET A CA 1
ATOM 681 C C . MET A 1 89 ? 2.964 -10.925 -8.297 1.00 87.94 89 MET A C 1
ATOM 683 O O . MET A 1 89 ? 1.928 -11.325 -8.818 1.00 87.94 89 MET A O 1
ATOM 687 N N . ASN A 1 90 ? 2.957 -10.445 -7.052 1.00 90.75 90 ASN A N 1
ATOM 688 C CA . ASN A 1 90 ? 1.723 -10.292 -6.279 1.00 90.75 90 ASN A CA 1
ATOM 689 C C . ASN A 1 90 ? 0.975 -9.015 -6.695 1.00 90.75 90 ASN A C 1
ATOM 691 O O . ASN A 1 90 ? 1.094 -7.969 -6.057 1.00 90.75 90 ASN A O 1
ATOM 695 N N . VAL A 1 91 ? 0.230 -9.086 -7.798 1.00 92.31 91 VAL A N 1
ATOM 696 C CA . VAL A 1 91 ? -0.568 -7.956 -8.294 1.00 92.31 91 VAL A CA 1
ATOM 697 C C . VAL A 1 91 ? -1.940 -7.957 -7.647 1.00 92.31 91 VAL A C 1
ATOM 699 O O . VAL A 1 91 ? -2.615 -8.983 -7.614 1.00 92.31 91 VAL A O 1
ATOM 702 N N . ARG A 1 92 ? -2.384 -6.798 -7.165 1.00 93.31 92 ARG A N 1
ATOM 703 C CA . ARG A 1 92 ? -3.723 -6.593 -6.603 1.00 93.31 92 ARG A CA 1
ATOM 704 C C . ARG A 1 92 ? -4.306 -5.292 -7.132 1.00 93.31 92 ARG A C 1
ATOM 706 O O . ARG A 1 92 ? -3.576 -4.317 -7.304 1.00 93.31 92 ARG A O 1
ATOM 713 N N . ALA A 1 93 ? -5.617 -5.266 -7.346 1.00 92.56 93 ALA A N 1
ATOM 714 C CA . ALA A 1 93 ? -6.332 -4.017 -7.540 1.00 92.56 93 ALA A CA 1
ATOM 715 C C . ALA A 1 93 ? -6.457 -3.301 -6.188 1.00 92.56 93 ALA A C 1
ATOM 717 O O . ALA A 1 93 ? -6.757 -3.926 -5.167 1.00 92.56 93 ALA A O 1
ATOM 718 N N . CYS A 1 94 ? -6.210 -1.994 -6.189 1.00 92.56 94 CYS A N 1
ATOM 719 C CA . CYS A 1 94 ? -6.258 -1.153 -5.002 1.00 92.56 94 CYS A CA 1
ATOM 720 C C . CYS A 1 94 ? -7.116 0.079 -5.286 1.00 92.56 94 CYS A C 1
ATOM 722 O O . CYS A 1 94 ? -6.908 0.755 -6.294 1.00 92.56 94 CYS A O 1
ATOM 724 N N . ILE A 1 95 ? -8.057 0.369 -4.390 1.00 94.12 95 ILE A N 1
ATOM 725 C CA . ILE A 1 95 ? -8.795 1.634 -4.354 1.00 94.12 95 ILE A CA 1
ATOM 726 C C . ILE A 1 95 ? -8.480 2.269 -3.010 1.00 94.12 95 ILE A C 1
ATOM 728 O O . ILE A 1 95 ? -8.664 1.623 -1.984 1.00 94.12 95 ILE A O 1
ATOM 732 N N . ALA A 1 96 ? -8.006 3.509 -3.009 1.00 94.06 96 ALA A N 1
ATOM 733 C CA . ALA A 1 96 ? -7.635 4.198 -1.784 1.00 94.06 96 ALA A CA 1
ATOM 734 C C . ALA A 1 96 ? -8.326 5.554 -1.664 1.00 94.06 96 ALA A C 1
ATOM 736 O O . ALA A 1 96 ? -8.525 6.243 -2.663 1.00 94.06 96 ALA A O 1
ATOM 737 N N . LEU A 1 97 ? -8.666 5.906 -0.429 1.00 95.06 97 LEU A N 1
ATOM 738 C CA . LEU A 1 97 ? -9.351 7.123 -0.030 1.00 95.06 97 LEU A CA 1
ATOM 739 C C . LEU A 1 97 ? -8.582 7.754 1.131 1.00 95.06 97 LEU A C 1
ATOM 741 O O . LEU A 1 97 ? -8.207 7.061 2.080 1.00 95.06 97 LEU A O 1
ATOM 745 N N . ASP A 1 98 ? -8.373 9.062 1.059 1.00 94.94 98 ASP A N 1
ATOM 746 C CA . ASP A 1 98 ? -7.828 9.830 2.174 1.00 94.94 98 ASP A CA 1
ATOM 747 C C . ASP A 1 98 ? -8.980 10.218 3.107 1.00 94.94 98 ASP A C 1
ATOM 749 O O . ASP A 1 98 ? -10.029 10.684 2.651 1.00 94.94 98 ASP A O 1
ATOM 753 N N . ILE A 1 99 ? -8.811 9.991 4.411 1.00 93.38 99 ILE A N 1
ATOM 754 C CA . ILE A 1 99 ? -9.835 10.320 5.405 1.00 93.38 99 ILE A CA 1
ATOM 755 C C . ILE A 1 99 ? -9.606 11.757 5.865 1.00 93.38 99 ILE A C 1
ATOM 757 O O . ILE A 1 99 ? -8.562 12.088 6.424 1.00 93.38 99 ILE A O 1
ATOM 761 N N . VAL A 1 100 ? -10.600 12.613 5.636 1.00 92.81 100 VAL A N 1
ATOM 762 C CA . VAL A 1 100 ? -10.577 14.023 6.036 1.00 92.81 100 VAL A CA 1
ATOM 763 C C . VAL A 1 100 ? -11.684 14.260 7.057 1.00 92.81 100 VAL A C 1
ATOM 765 O O . VAL A 1 100 ? -12.831 13.899 6.817 1.00 92.81 100 VAL A O 1
ATOM 768 N N . GLY A 1 101 ? -11.345 14.891 8.183 1.00 88.25 101 GLY A N 1
ATOM 769 C CA . GLY A 1 101 ? -12.310 15.308 9.208 1.00 88.25 101 GLY A CA 1
ATOM 770 C C . GLY A 1 101 ? -12.461 14.358 10.399 1.00 88.25 101 GLY A C 1
ATOM 771 O O . GLY A 1 101 ? -12.938 14.807 11.433 1.00 88.25 101 GLY A O 1
ATOM 772 N N . MET A 1 102 ? -11.993 13.110 10.299 1.00 87.06 102 MET A N 1
ATOM 773 C CA . MET A 1 102 ? -11.902 12.187 11.438 1.00 87.06 102 MET A CA 1
ATOM 774 C C . MET A 1 102 ? -10.485 12.227 12.006 1.00 87.06 102 MET A C 1
ATOM 776 O O . MET A 1 102 ? -9.519 11.931 11.299 1.00 87.06 102 MET A O 1
ATOM 780 N N . THR A 1 103 ? -10.353 12.621 13.270 1.00 82.94 103 THR A N 1
ATOM 781 C CA . THR A 1 103 ? -9.054 12.710 13.961 1.00 82.94 103 THR A CA 1
ATOM 782 C C . THR A 1 103 ? -8.845 11.565 14.943 1.00 82.94 103 THR A C 1
ATOM 784 O O . THR A 1 103 ? -7.704 11.183 15.203 1.00 82.94 103 THR A O 1
ATOM 787 N N . ALA A 1 104 ? -9.930 10.992 15.469 1.00 89.38 104 ALA A N 1
ATOM 788 C CA . ALA A 1 104 ? -9.875 9.894 16.416 1.00 89.38 104 ALA A CA 1
ATOM 789 C C . ALA A 1 104 ? -9.905 8.546 15.691 1.00 89.38 104 ALA A C 1
ATOM 791 O O . ALA A 1 104 ? -10.808 8.248 14.912 1.00 89.38 104 ALA A O 1
ATOM 792 N N . ARG A 1 105 ? -8.942 7.679 16.013 1.00 89.00 105 ARG A N 1
ATOM 793 C CA . ARG A 1 105 ? -8.881 6.311 15.480 1.00 89.00 105 ARG A CA 1
ATOM 794 C C . ARG A 1 105 ? -10.165 5.510 15.747 1.00 89.00 105 ARG A C 1
ATOM 796 O O . ARG A 1 105 ? -10.601 4.796 14.855 1.00 89.00 105 ARG A O 1
ATOM 803 N N . ALA A 1 106 ? -10.754 5.649 16.937 1.00 91.50 106 ALA A N 1
ATOM 804 C CA . ALA A 1 106 ? -11.972 4.931 17.322 1.00 91.50 106 ALA A CA 1
ATOM 805 C C . ALA A 1 106 ? -13.162 5.271 16.408 1.00 91.50 106 ALA A C 1
ATOM 807 O O . ALA A 1 106 ? -13.861 4.376 15.961 1.00 91.50 106 ALA A O 1
ATOM 808 N N . GLU A 1 107 ? -13.322 6.545 16.039 1.00 93.94 107 GLU A N 1
ATOM 809 C CA . GLU A 1 107 ? -14.377 6.984 15.115 1.00 93.94 107 GLU A CA 1
ATOM 810 C C . GLU A 1 107 ? -14.229 6.330 13.731 1.00 93.94 107 GLU A C 1
ATOM 812 O O . GLU A 1 107 ? -15.208 5.927 13.105 1.00 93.94 107 GLU A O 1
ATOM 817 N N . ILE A 1 108 ? -12.987 6.186 13.260 1.00 93.69 108 ILE A N 1
ATOM 818 C CA . ILE A 1 108 ? -12.697 5.533 11.981 1.00 93.69 108 ILE A CA 1
ATOM 819 C C . ILE A 1 108 ? -12.978 4.027 12.066 1.00 93.69 108 ILE A C 1
ATOM 821 O O . ILE A 1 108 ? -13.491 3.448 11.110 1.00 93.69 108 ILE A O 1
ATOM 825 N N . GLU A 1 109 ? -12.635 3.386 13.183 1.00 93.38 109 GLU A N 1
ATOM 826 C CA . GLU A 1 109 ? -12.920 1.966 13.415 1.00 93.38 109 GLU A CA 1
ATOM 827 C C . GLU A 1 109 ? -14.436 1.712 13.465 1.00 93.38 109 GLU A C 1
ATOM 829 O O . GLU A 1 109 ? -14.915 0.853 12.724 1.00 93.38 109 GLU A O 1
ATOM 834 N N . ASP A 1 110 ? -15.201 2.534 14.189 1.00 94.75 110 ASP A N 1
ATOM 835 C CA . ASP A 1 110 ? -16.669 2.485 14.207 1.00 94.75 110 ASP A CA 1
ATOM 836 C C . ASP A 1 110 ? -17.248 2.664 12.795 1.00 94.75 110 ASP A C 1
ATOM 838 O O . ASP A 1 110 ? -18.114 1.904 12.355 1.00 94.75 110 ASP A O 1
ATOM 842 N N . PHE A 1 111 ? -16.732 3.630 12.026 1.00 94.44 111 PHE A N 1
ATOM 843 C CA . PHE A 1 111 ? -17.130 3.816 10.632 1.00 94.44 111 PHE A CA 1
ATOM 844 C C . PHE A 1 111 ? -16.865 2.558 9.789 1.00 94.44 111 PHE A C 1
ATOM 846 O O . PHE A 1 111 ? -17.744 2.119 9.046 1.00 94.44 111 PHE A O 1
ATOM 853 N N . ILE A 1 112 ? -15.696 1.928 9.925 1.00 94.75 112 ILE A N 1
ATOM 854 C CA . ILE A 1 112 ? -15.364 0.679 9.223 1.00 94.75 112 ILE A CA 1
ATOM 855 C C . ILE A 1 112 ? -16.335 -0.451 9.604 1.00 94.75 112 ILE A C 1
ATOM 857 O O . ILE A 1 112 ? -16.775 -1.201 8.726 1.00 94.75 112 ILE A O 1
ATOM 861 N N . GLU A 1 113 ? -16.723 -0.544 10.874 1.00 94.19 113 GLU A N 1
ATOM 862 C CA . GLU A 1 113 ? -17.710 -1.521 11.337 1.00 94.19 113 GLU A CA 1
ATOM 863 C C . GLU A 1 113 ? -19.101 -1.272 10.748 1.00 94.19 113 GLU A C 1
ATOM 865 O O . GLU A 1 113 ? -19.751 -2.217 10.287 1.00 94.19 113 GLU A O 1
ATOM 870 N N . THR A 1 114 ? -19.535 -0.010 10.644 1.00 94.81 114 THR A N 1
ATOM 871 C CA . THR A 1 114 ? -20.814 0.330 9.991 1.00 94.81 114 THR A CA 1
ATOM 872 C C . THR A 1 114 ? -20.847 -0.035 8.503 1.00 94.81 114 THR A C 1
ATOM 874 O O . THR A 1 114 ? -21.920 -0.308 7.963 1.00 94.81 114 THR A O 1
ATOM 877 N N . LEU A 1 115 ? -19.686 -0.123 7.841 1.00 93.12 115 LEU A N 1
ATOM 878 C CA . LEU A 1 115 ? -19.564 -0.621 6.465 1.00 93.12 115 LEU A CA 1
ATOM 879 C C . LEU A 1 115 ? -19.669 -2.157 6.358 1.00 93.12 115 LEU A C 1
ATOM 881 O O . LEU A 1 115 ? -19.624 -2.700 5.251 1.00 93.12 115 LEU A O 1
ATOM 885 N N . GLY A 1 116 ? -19.800 -2.872 7.479 1.00 93.56 116 GLY A N 1
ATOM 886 C CA . GLY A 1 116 ? -19.894 -4.332 7.519 1.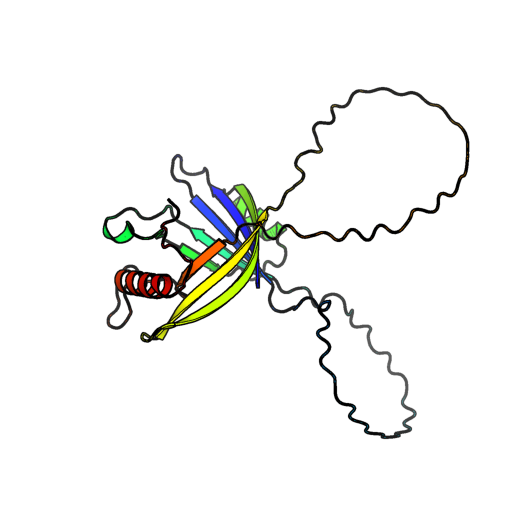00 93.56 116 GLY A CA 1
ATOM 887 C C . GLY A 1 116 ? -18.542 -5.043 7.420 1.00 93.56 116 GLY A C 1
ATOM 888 O O . GLY A 1 116 ? -18.478 -6.198 6.981 1.00 93.56 116 GLY A O 1
ATOM 889 N N . PHE A 1 117 ? -17.459 -4.360 7.789 1.00 94.12 117 PHE A N 1
ATOM 890 C CA . PHE A 1 117 ? -16.146 -4.970 7.979 1.00 94.12 117 PHE A CA 1
ATOM 891 C C . PHE A 1 117 ? -15.910 -5.218 9.464 1.00 94.12 117 PHE A C 1
ATOM 893 O O . PHE A 1 117 ? -16.353 -4.449 10.306 1.00 94.12 117 PHE A O 1
ATOM 900 N N . ARG A 1 118 ? -15.209 -6.297 9.795 1.00 93.56 118 ARG A N 1
ATOM 901 C CA . ARG A 1 118 ? -14.818 -6.603 11.173 1.00 93.56 118 ARG A CA 1
ATOM 902 C C . ARG A 1 118 ? -13.312 -6.555 11.299 1.00 93.56 118 ARG A C 1
ATOM 904 O O . ARG A 1 118 ? -12.611 -6.966 10.371 1.00 93.56 118 ARG A O 1
ATOM 911 N N . HIS A 1 119 ? -12.829 -6.084 12.444 1.00 93.06 119 HIS A N 1
ATOM 912 C CA . HIS A 1 119 ? -11.408 -6.136 12.768 1.00 93.06 119 HIS A CA 1
ATOM 913 C C . HIS A 1 119 ? -10.882 -7.570 12.647 1.00 93.06 119 HIS A C 1
ATOM 915 O O . HIS A 1 119 ? -11.489 -8.501 13.172 1.00 93.06 119 HIS A O 1
ATOM 921 N N . SER A 1 120 ? -9.760 -7.736 11.948 1.00 92.56 120 SER A N 1
ATOM 922 C CA . SER A 1 120 ? -9.029 -9.005 11.861 1.00 92.56 120 SER A CA 1
ATOM 923 C C . SER A 1 120 ? -7.749 -8.915 12.688 1.00 92.56 120 SER A C 1
ATOM 925 O O . SER A 1 120 ? -7.560 -9.670 13.637 1.00 92.56 120 SER A O 1
ATOM 927 N N . HIS A 1 121 ? -6.873 -7.957 12.374 1.00 91.00 121 HIS A N 1
ATOM 928 C CA . HIS A 1 121 ? -5.618 -7.765 13.098 1.00 91.00 121 HIS A CA 1
ATOM 929 C C . HIS A 1 121 ? -5.036 -6.366 12.873 1.00 91.00 121 HIS A C 1
ATOM 931 O O . HIS A 1 121 ? -5.395 -5.655 11.932 1.00 91.00 121 HIS A O 1
ATOM 937 N N . THR A 1 122 ? -4.122 -5.967 13.757 1.00 91.06 122 THR A N 1
ATOM 938 C CA . THR A 1 122 ? -3.372 -4.710 13.665 1.00 91.06 122 THR A CA 1
ATOM 939 C C . THR A 1 122 ? -1.882 -5.009 13.785 1.00 91.06 122 THR A C 1
ATOM 941 O O . THR A 1 122 ? -1.465 -5.848 14.581 1.00 91.06 122 THR A O 1
ATOM 944 N N . TYR A 1 123 ? -1.059 -4.312 13.012 1.00 92.25 123 TYR A N 1
ATOM 945 C CA . TYR A 1 123 ? 0.393 -4.364 13.164 1.00 92.25 123 TYR A CA 1
ATOM 946 C C . TYR A 1 123 ? 1.013 -2.988 12.949 1.00 92.25 123 TYR A C 1
ATOM 948 O O . TYR A 1 123 ? 0.468 -2.137 12.241 1.00 92.25 123 TYR A O 1
ATOM 956 N N . THR A 1 124 ? 2.179 -2.778 13.553 1.00 91.12 124 THR A N 1
ATOM 957 C CA . THR A 1 124 ? 2.957 -1.549 13.402 1.00 91.12 124 THR A CA 1
ATOM 958 C C . THR A 1 124 ? 4.231 -1.850 12.634 1.00 91.12 124 THR A C 1
ATOM 960 O O . THR A 1 124 ? 5.029 -2.706 13.016 1.00 91.12 124 THR A O 1
ATOM 963 N N . ARG A 1 125 ? 4.432 -1.133 11.532 1.00 91.94 125 ARG A N 1
ATOM 964 C CA . ARG A 1 125 ? 5.647 -1.196 10.727 1.00 91.94 125 ARG A CA 1
ATOM 965 C C . ARG A 1 125 ? 6.564 -0.059 11.129 1.00 91.94 125 ARG A C 1
ATOM 967 O O . ARG A 1 125 ? 6.162 1.106 11.112 1.00 91.94 125 ARG A O 1
ATOM 974 N N . ILE A 1 126 ? 7.808 -0.398 11.434 1.00 91.44 126 ILE A N 1
ATOM 975 C CA . ILE A 1 126 ? 8.859 0.582 11.699 1.00 91.44 126 ILE A CA 1
ATOM 976 C C . ILE A 1 126 ? 10.007 0.290 10.748 1.00 91.44 126 ILE A C 1
ATOM 978 O O . ILE A 1 126 ? 10.470 -0.846 10.653 1.00 91.44 126 ILE A O 1
ATOM 982 N N . GLY A 1 127 ? 10.450 1.302 10.009 1.00 93.06 127 GLY A N 1
ATOM 983 C CA . GLY A 1 127 ? 11.564 1.111 9.092 1.00 93.06 127 GLY A CA 1
ATOM 984 C C . GLY A 1 127 ? 11.859 2.278 8.169 1.00 93.06 127 GLY A C 1
ATOM 985 O O . GLY A 1 127 ? 11.503 3.435 8.439 1.00 93.06 127 GLY A O 1
ATOM 986 N N . TYR A 1 128 ? 12.525 1.936 7.071 1.00 94.12 128 TYR A N 1
ATOM 987 C CA . TYR A 1 128 ? 13.068 2.859 6.084 1.00 94.12 128 TYR A CA 1
ATOM 988 C C . TYR A 1 128 ? 12.279 2.783 4.778 1.00 94.12 128 TYR A C 1
ATOM 990 O O . TYR A 1 128 ? 11.851 1.708 4.357 1.00 94.12 128 TYR A O 1
ATOM 998 N N . LEU A 1 129 ? 12.106 3.941 4.142 1.00 94.38 129 LEU A N 1
ATOM 999 C CA . LEU A 1 129 ? 11.543 4.092 2.805 1.00 94.38 129 LEU A CA 1
ATOM 1000 C C . LEU A 1 129 ? 12.603 4.756 1.928 1.00 94.38 129 LEU A C 1
ATOM 1002 O O . LEU A 1 129 ? 13.039 5.868 2.222 1.00 94.38 129 LEU A O 1
ATOM 1006 N N . PHE A 1 130 ? 12.983 4.082 0.851 1.00 96.00 130 PHE A N 1
ATOM 1007 C CA . PHE A 1 130 ? 13.894 4.590 -0.161 1.00 96.00 130 PHE A CA 1
ATOM 1008 C C . PHE A 1 130 ? 13.117 4.893 -1.440 1.00 96.00 130 PHE A C 1
ATOM 1010 O O . PHE A 1 130 ? 12.320 4.076 -1.908 1.00 96.00 130 PHE A O 1
ATOM 1017 N N . HIS A 1 131 ? 13.373 6.067 -2.011 1.00 96.19 131 HIS A N 1
ATOM 1018 C CA . HIS A 1 131 ? 12.834 6.475 -3.302 1.00 96.19 131 HIS A CA 1
ATOM 1019 C C . HIS A 1 131 ? 13.882 6.194 -4.381 1.00 96.19 131 HIS A C 1
ATOM 1021 O O . HIS A 1 131 ? 14.950 6.803 -4.383 1.00 96.19 131 HIS A O 1
ATOM 1027 N N . LEU A 1 132 ? 13.577 5.268 -5.286 1.00 96.06 132 LEU A N 1
ATOM 1028 C CA . LEU A 1 132 ? 14.449 4.849 -6.379 1.00 96.06 132 LEU A CA 1
ATOM 1029 C C . LEU A 1 132 ? 13.921 5.456 -7.689 1.00 96.06 132 LEU A C 1
ATOM 1031 O O . LEU A 1 132 ? 12.926 4.961 -8.230 1.00 96.06 132 LEU A O 1
ATOM 1035 N N . PRO A 1 133 ? 14.511 6.558 -8.184 1.00 94.31 133 PRO A N 1
ATOM 1036 C CA . PRO A 1 133 ? 14.070 7.174 -9.428 1.00 94.31 133 PRO A CA 1
ATOM 1037 C C . PRO A 1 133 ? 14.392 6.265 -10.620 1.00 94.31 133 PRO A C 1
ATOM 1039 O O . PRO A 1 133 ? 15.492 5.722 -10.720 1.00 94.31 133 PRO A O 1
ATOM 1042 N N . LEU A 1 134 ? 13.436 6.121 -11.537 1.00 90.75 134 LEU A N 1
ATOM 1043 C CA . LEU A 1 134 ? 13.611 5.402 -12.796 1.00 90.75 134 LEU A CA 1
ATOM 1044 C C . LEU A 1 134 ? 13.777 6.386 -13.967 1.00 90.75 134 LEU A C 1
ATOM 1046 O O . LEU A 1 134 ? 13.283 7.515 -13.897 1.00 90.75 134 LEU A O 1
ATOM 1050 N N . PRO A 1 135 ? 14.400 5.958 -15.082 1.00 86.81 135 PRO A N 1
ATOM 1051 C CA . PRO A 1 135 ? 14.561 6.798 -16.273 1.00 86.81 135 PRO A CA 1
ATOM 1052 C C . PRO A 1 135 ? 13.237 7.308 -16.867 1.00 86.81 135 PRO A C 1
ATOM 1054 O O . PRO A 1 135 ? 13.207 8.345 -17.518 1.00 86.81 135 PRO A O 1
ATOM 1057 N N . THR A 1 136 ? 12.132 6.600 -16.629 1.00 82.44 136 THR A N 1
ATOM 1058 C CA . THR A 1 136 ? 10.798 6.854 -17.198 1.00 82.44 136 THR A CA 1
ATOM 1059 C C . THR A 1 136 ? 9.945 7.833 -16.379 1.00 82.44 136 THR A C 1
ATOM 1061 O O . THR A 1 136 ? 8.721 7.774 -16.442 1.00 82.44 136 THR A O 1
ATOM 1064 N N . HIS A 1 137 ? 10.557 8.708 -15.570 1.00 84.31 137 HIS A N 1
ATOM 1065 C CA . HIS A 1 137 ? 9.880 9.623 -14.627 1.00 84.31 137 HIS A CA 1
ATOM 1066 C C . HIS A 1 137 ? 9.016 8.942 -13.548 1.00 84.31 137 HIS A C 1
ATOM 1068 O O . HIS A 1 137 ? 8.334 9.615 -12.774 1.00 84.31 137 HIS A O 1
ATOM 1074 N N . SER A 1 138 ? 9.044 7.615 -13.467 1.00 89.81 138 SER A N 1
ATOM 1075 C CA . SER A 1 138 ? 8.445 6.854 -12.378 1.00 89.81 138 SER A CA 1
ATOM 1076 C C . SER A 1 138 ? 9.432 6.701 -11.222 1.00 89.81 138 SER A C 1
ATOM 1078 O O . SER A 1 138 ? 10.644 6.674 -11.418 1.00 89.81 138 SER A O 1
ATOM 1080 N N . THR A 1 139 ? 8.909 6.538 -10.013 1.00 95.69 139 THR A N 1
ATOM 1081 C CA . THR A 1 139 ? 9.708 6.250 -8.818 1.00 95.69 139 THR A CA 1
ATOM 1082 C C . THR A 1 139 ? 9.266 4.906 -8.260 1.00 95.69 139 THR A C 1
ATOM 1084 O O . THR A 1 139 ? 8.064 4.644 -8.168 1.00 95.69 139 THR A O 1
ATOM 1087 N N . LEU A 1 140 ? 10.216 4.056 -7.880 1.00 95.81 140 LEU A N 1
ATOM 1088 C CA . LEU A 1 140 ? 9.941 2.878 -7.062 1.00 95.81 140 LEU A CA 1
ATOM 1089 C C . LEU A 1 140 ? 10.187 3.211 -5.592 1.00 95.81 140 LEU A C 1
ATOM 1091 O O . LEU A 1 140 ? 11.091 3.966 -5.241 1.00 95.81 140 LEU A O 1
ATOM 1095 N N . HIS A 1 141 ? 9.364 2.644 -4.729 1.00 95.94 141 HIS A N 1
ATOM 1096 C CA . HIS A 1 141 ? 9.502 2.670 -3.286 1.00 95.94 141 HIS A CA 1
ATOM 1097 C C . HIS A 1 141 ? 10.041 1.321 -2.825 1.00 95.94 141 HIS A C 1
ATOM 1099 O O . HIS A 1 141 ? 9.361 0.302 -2.963 1.00 95.94 141 HIS A O 1
ATOM 1105 N N . LEU A 1 142 ? 11.250 1.327 -2.268 1.00 96.00 142 LEU A N 1
ATOM 1106 C CA . LEU A 1 142 ? 11.810 0.195 -1.540 1.00 96.00 142 LEU A CA 1
ATOM 1107 C C . LEU A 1 142 ? 11.604 0.447 -0.048 1.00 96.00 142 LEU A C 1
ATOM 1109 O O . LEU A 1 142 ? 12.114 1.424 0.499 1.00 96.00 142 LEU A O 1
ATOM 1113 N N . THR A 1 143 ? 10.852 -0.422 0.612 1.00 94.62 143 THR A N 1
ATOM 1114 C CA . THR A 1 143 ? 10.631 -0.357 2.057 1.00 94.62 143 THR A CA 1
ATOM 1115 C C . THR A 1 143 ? 11.311 -1.523 2.747 1.00 94.62 143 THR A C 1
ATOM 1117 O O . THR A 1 143 ? 11.083 -2.666 2.359 1.00 94.62 143 THR A O 1
ATOM 1120 N N . ILE A 1 144 ? 12.089 -1.230 3.788 1.00 94.75 144 ILE A N 1
ATOM 1121 C CA . ILE A 1 144 ? 12.685 -2.221 4.690 1.00 94.75 144 ILE A CA 1
ATOM 1122 C C . ILE A 1 144 ? 12.079 -1.969 6.062 1.00 94.75 144 ILE A C 1
ATOM 1124 O O . ILE A 1 144 ? 12.351 -0.939 6.680 1.00 94.75 144 ILE A O 1
ATOM 1128 N N . THR A 1 145 ? 11.207 -2.867 6.514 1.00 94.31 145 THR A N 1
ATOM 1129 C CA . THR A 1 145 ? 10.388 -2.655 7.714 1.00 94.31 145 THR A CA 1
ATOM 1130 C C . THR A 1 145 ? 10.413 -3.853 8.641 1.00 94.31 145 THR A C 1
ATOM 1132 O O . THR A 1 145 ? 10.280 -4.980 8.179 1.00 94.31 145 THR A O 1
ATOM 1135 N N . ARG A 1 146 ? 10.489 -3.603 9.948 1.00 92.44 146 ARG A N 1
ATOM 1136 C CA . ARG A 1 146 ? 10.174 -4.595 10.980 1.00 92.44 146 ARG A CA 1
ATOM 1137 C C . ARG A 1 146 ? 8.684 -4.559 11.294 1.00 92.44 146 ARG A C 1
ATOM 1139 O O . ARG A 1 146 ? 8.094 -3.473 11.355 1.00 92.44 146 ARG A O 1
ATOM 1146 N N . LEU A 1 147 ? 8.091 -5.733 11.483 1.00 90.38 147 LEU A N 1
ATOM 1147 C CA . LEU A 1 147 ? 6.693 -5.884 11.872 1.00 90.38 147 LEU A CA 1
ATOM 1148 C C . LEU A 1 147 ? 6.613 -6.103 13.378 1.00 90.38 147 LEU A C 1
ATOM 1150 O O . LEU A 1 147 ? 7.109 -7.100 13.885 1.00 90.38 147 LEU A O 1
ATOM 1154 N N . HIS A 1 148 ? 5.942 -5.193 14.073 1.00 88.19 148 HIS A N 1
ATOM 1155 C CA . HIS A 1 148 ? 5.582 -5.377 15.468 1.00 88.19 148 HIS A CA 1
ATOM 1156 C C . HIS A 1 148 ? 4.117 -5.789 15.489 1.00 88.19 148 HIS A C 1
ATOM 1158 O O . HIS A 1 148 ? 3.237 -5.007 15.106 1.00 88.19 148 HIS A O 1
ATOM 1164 N N . GLY A 1 149 ? 3.856 -7.032 15.890 1.00 79.81 149 GLY A N 1
ATOM 1165 C CA . GLY A 1 149 ? 2.497 -7.440 16.210 1.00 79.81 149 GLY A CA 1
ATOM 1166 C C . GLY A 1 149 ? 1.986 -6.556 17.340 1.00 79.81 149 GLY A C 1
ATOM 1167 O O . GLY A 1 149 ? 2.709 -6.315 18.310 1.00 79.81 149 GLY A O 1
ATOM 1168 N N . SER A 1 150 ? 0.747 -6.071 17.247 1.00 68.12 150 SER A N 1
ATOM 1169 C CA . SER A 1 150 ? 0.061 -5.648 18.462 1.00 68.12 150 SER A CA 1
ATOM 1170 C C . SER A 1 150 ? -0.256 -6.930 19.224 1.00 68.12 150 SER A C 1
ATOM 1172 O O . SER A 1 150 ? -1.349 -7.472 19.078 1.00 68.12 150 SER A O 1
ATOM 1174 N N . ASN A 1 151 ? 0.721 -7.472 19.956 1.00 55.84 151 ASN A N 1
ATOM 1175 C CA . ASN A 1 151 ? 0.484 -8.526 20.931 1.00 55.84 151 ASN A CA 1
ATOM 1176 C C . ASN A 1 151 ? -0.403 -7.909 22.012 1.00 55.84 151 ASN A C 1
ATOM 1178 O O . ASN A 1 151 ? 0.068 -7.493 23.069 1.00 55.84 151 ASN A O 1
ATOM 1182 N N . LYS A 1 152 ? -1.703 -7.798 21.723 1.00 52.38 152 LYS A N 1
ATOM 1183 C CA . LYS A 1 152 ? -2.696 -7.770 22.772 1.00 52.38 152 LYS A CA 1
ATOM 1184 C C . LYS A 1 152 ? -2.463 -9.059 23.532 1.00 52.38 152 LYS A C 1
ATOM 1186 O O . LYS A 1 152 ? -2.498 -10.157 22.977 1.00 52.38 152 LYS A O 1
ATOM 1191 N N . ALA A 1 153 ? -2.102 -8.878 24.787 1.00 48.06 153 ALA A N 1
ATOM 1192 C CA . ALA A 1 153 ? -2.113 -9.894 25.801 1.00 48.06 153 ALA A CA 1
ATOM 1193 C C . ALA A 1 153 ? -3.553 -10.416 25.970 1.00 48.06 153 ALA A C 1
ATOM 1195 O O . ALA A 1 153 ? -4.163 -10.211 27.010 1.00 48.06 153 ALA A O 1
ATOM 1196 N N . ASP A 1 154 ? -4.083 -11.142 24.979 1.00 50.22 154 ASP A N 1
ATOM 1197 C CA . ASP A 1 154 ? -5.357 -11.878 25.046 1.00 50.22 154 ASP A CA 1
ATOM 1198 C C . ASP A 1 154 ? -5.232 -13.120 25.962 1.00 50.22 154 ASP A C 1
ATOM 1200 O O . ASP A 1 154 ? -5.895 -14.141 25.795 1.00 50.22 154 ASP A O 1
ATOM 1204 N N . LYS A 1 155 ? -4.355 -13.043 26.966 1.00 49.88 155 LYS A N 1
ATOM 1205 C CA . LYS A 1 155 ? -4.242 -13.975 28.083 1.00 49.88 155 LYS A CA 1
ATOM 1206 C C . LYS A 1 155 ? -4.452 -13.199 29.382 1.00 49.88 155 LYS A C 1
ATOM 1208 O O . LYS A 1 155 ? -3.499 -13.001 30.129 1.00 49.88 155 LYS A O 1
ATOM 1213 N N . ALA A 1 156 ? -5.680 -12.755 29.640 1.00 50.28 156 ALA A N 1
ATOM 1214 C CA . ALA A 1 156 ? -6.054 -12.288 30.978 1.00 50.28 156 ALA A CA 1
ATOM 1215 C C . ALA A 1 156 ? -7.515 -12.542 31.402 1.00 50.28 156 ALA A C 1
ATOM 1217 O O . ALA A 1 156 ? -7.755 -12.502 32.598 1.00 50.28 156 ALA A O 1
ATOM 1218 N N . ASP A 1 157 ? -8.452 -12.912 30.515 1.00 52.66 157 ASP A N 1
ATOM 1219 C CA . ASP A 1 157 ? -9.884 -12.994 30.899 1.00 52.66 157 ASP A CA 1
ATOM 1220 C C . ASP A 1 157 ? -10.481 -14.414 30.955 1.00 52.66 157 ASP A C 1
ATOM 1222 O O . ASP A 1 157 ? -11.678 -14.606 30.786 1.00 52.66 157 ASP A O 1
ATOM 1226 N N . ASN A 1 158 ? -9.671 -15.434 31.248 1.00 51.50 158 ASN A N 1
ATOM 1227 C CA . ASN A 1 158 ? -10.191 -16.721 31.741 1.00 51.50 158 ASN A CA 1
ATOM 1228 C C . ASN A 1 158 ? -9.591 -17.048 33.117 1.00 51.50 158 ASN A C 1
ATOM 1230 O O . ASN A 1 158 ? -9.072 -18.141 33.341 1.00 51.50 158 ASN A O 1
ATOM 1234 N N . ALA A 1 159 ? -9.617 -16.079 34.035 1.00 57.41 159 ALA A N 1
ATOM 1235 C CA . ALA A 1 159 ? -9.592 -16.377 35.461 1.00 57.41 159 ALA A CA 1
ATOM 1236 C C . ALA A 1 159 ? -11.047 -16.513 35.915 1.00 57.41 159 ALA A C 1
ATOM 1238 O O . ALA A 1 159 ? -11.702 -15.544 36.281 1.00 57.41 159 ALA A O 1
ATOM 1239 N N . ASP A 1 160 ? -11.529 -17.743 35.771 1.00 55.66 160 ASP A N 1
ATOM 1240 C CA . ASP A 1 160 ? -12.753 -18.283 36.347 1.00 55.66 160 ASP A CA 1
ATOM 1241 C C . ASP A 1 160 ? -12.946 -17.766 37.785 1.00 55.66 160 ASP A C 1
ATOM 1243 O O . ASP A 1 160 ? -12.074 -17.934 38.647 1.00 55.66 160 ASP A O 1
ATOM 1247 N N . GLU A 1 161 ? -14.076 -17.096 38.014 1.00 56.66 161 GLU A N 1
ATOM 1248 C CA . GLU A 1 161 ? -14.577 -16.706 39.328 1.00 56.66 161 GLU A CA 1
ATOM 1249 C C . GLU A 1 161 ? -14.804 -17.971 40.166 1.00 56.66 161 GLU A C 1
ATOM 1251 O O . GLU A 1 161 ? -15.894 -18.533 40.217 1.00 56.66 161 GLU A O 1
ATOM 1256 N N . THR A 1 162 ? -13.772 -18.421 40.877 1.00 54.47 162 THR A N 1
ATOM 1257 C CA . THR A 1 162 ? -13.990 -19.230 42.078 1.00 54.47 162 THR A CA 1
ATOM 1258 C C . THR A 1 162 ? -14.000 -18.324 43.295 1.00 54.47 162 THR A C 1
ATOM 1260 O O . THR A 1 162 ? -12.957 -17.949 43.829 1.00 54.47 162 THR A O 1
ATOM 1263 N N . ASP A 1 163 ? -15.222 -18.001 43.716 1.00 65.56 163 ASP A N 1
ATOM 1264 C CA . ASP A 1 163 ? -15.589 -17.607 45.071 1.00 65.56 163 ASP A CA 1
ATOM 1265 C C . ASP A 1 163 ? -14.705 -18.293 46.120 1.00 65.56 163 ASP A C 1
ATOM 1267 O O . ASP A 1 163 ? -14.661 -19.527 46.193 1.00 65.56 163 ASP A O 1
ATOM 1271 N N . LYS A 1 164 ? -14.082 -17.490 46.991 1.00 55.16 164 LYS A N 1
ATOM 1272 C CA . LYS A 1 164 ? -14.002 -17.774 48.430 1.00 55.16 164 LYS A CA 1
ATOM 1273 C C . LYS A 1 164 ? -13.516 -16.561 49.215 1.00 55.16 164 LYS A C 1
ATOM 1275 O O . LYS A 1 164 ? -12.350 -16.182 49.173 1.00 55.16 164 LYS A O 1
ATOM 1280 N N . ALA A 1 165 ? -14.457 -16.004 49.969 1.00 65.56 165 ALA A N 1
ATOM 1281 C CA . ALA A 1 165 ? -14.197 -15.246 51.178 1.00 65.56 165 ALA A CA 1
ATOM 1282 C C . ALA A 1 165 ? -13.303 -16.052 52.134 1.00 65.56 165 ALA A C 1
ATOM 1284 O O . ALA A 1 165 ? -13.555 -17.241 52.328 1.00 65.56 165 ALA A O 1
ATOM 1285 N N . ASP A 1 166 ? -12.313 -15.407 52.747 1.00 51.41 166 ASP A N 1
ATOM 1286 C CA . ASP A 1 166 ? -12.318 -15.242 54.203 1.00 51.41 166 ASP A CA 1
ATOM 1287 C C . ASP A 1 166 ? -11.309 -14.171 54.643 1.00 51.41 166 ASP A C 1
ATOM 1289 O O . ASP A 1 166 ? -10.245 -13.996 54.045 1.00 51.41 166 ASP A O 1
ATOM 1293 N N . GLU A 1 167 ? -11.685 -13.452 55.695 1.00 60.00 167 GLU A N 1
ATOM 1294 C CA . GLU A 1 167 ? -10.886 -12.468 56.416 1.00 60.00 167 GLU A CA 1
ATOM 1295 C C . GLU A 1 167 ? -9.600 -13.087 56.979 1.00 60.00 167 GLU A C 1
ATOM 1297 O O . GLU A 1 167 ? -9.615 -14.205 57.489 1.00 60.00 167 GLU A O 1
ATOM 1302 N N . THR A 1 168 ? -8.509 -12.316 57.042 1.00 45.78 168 THR A N 1
ATOM 1303 C CA . THR A 1 168 ? -7.817 -12.093 58.327 1.00 45.78 168 THR A CA 1
ATOM 1304 C C . THR A 1 168 ? -6.759 -10.994 58.248 1.00 45.78 168 THR A C 1
ATOM 1306 O O . THR A 1 168 ? -5.834 -11.025 57.438 1.00 45.78 168 THR A O 1
ATOM 1309 N N . ASP A 1 169 ? -6.877 -10.050 59.180 1.00 57.78 169 ASP A N 1
ATOM 1310 C CA . ASP A 1 169 ? -5.823 -9.147 59.631 1.00 57.78 169 ASP A CA 1
ATOM 1311 C C . ASP A 1 169 ? -4.559 -9.909 60.068 1.00 57.78 169 ASP A C 1
ATOM 1313 O O . ASP A 1 169 ? -4.660 -10.848 60.863 1.00 57.78 169 ASP A O 1
ATOM 1317 N N . LYS A 1 170 ? -3.365 -9.421 59.683 1.00 50.31 170 LYS A N 1
ATOM 1318 C CA . LYS A 1 170 ? -2.327 -8.937 60.627 1.00 50.31 170 LYS A CA 1
ATOM 1319 C C . LYS A 1 170 ? -0.947 -8.674 60.002 1.00 50.31 170 LYS A C 1
ATOM 1321 O O . LYS A 1 170 ? -0.379 -9.509 59.313 1.00 50.31 170 LYS A O 1
ATOM 1326 N N . ALA A 1 171 ? -0.383 -7.568 60.497 1.00 50.25 171 ALA A N 1
ATOM 1327 C CA . ALA A 1 171 ? 1.010 -7.345 60.898 1.00 50.25 171 ALA A CA 1
ATOM 1328 C C . ALA A 1 171 ? 2.110 -7.235 59.822 1.00 50.25 171 ALA A C 1
ATOM 1330 O O . ALA A 1 171 ? 2.702 -8.207 59.372 1.00 50.25 171 ALA A O 1
ATOM 1331 N N . GLU A 1 172 ? 2.456 -5.976 59.543 1.00 56.25 172 GLU A N 1
ATOM 1332 C CA . GL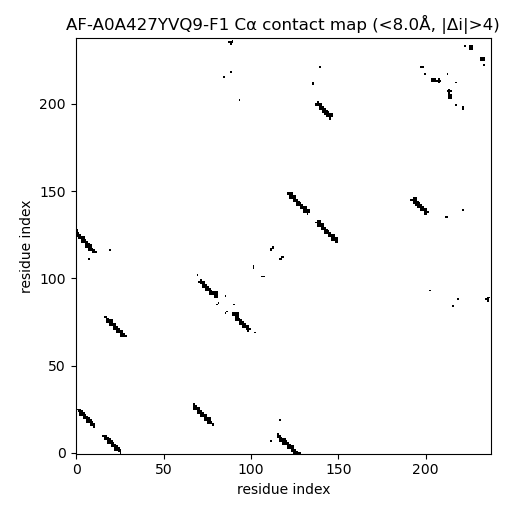U A 1 172 ? 3.756 -5.365 59.864 1.00 56.25 172 GLU A CA 1
ATOM 1333 C C . GLU A 1 172 ? 4.974 -6.310 59.968 1.00 56.25 172 GLU A C 1
ATOM 1335 O O . GLU A 1 172 ? 5.187 -6.970 60.988 1.00 56.25 172 GLU A O 1
ATOM 1340 N N . LYS A 1 173 ? 5.866 -6.254 58.968 1.00 47.47 173 LYS A N 1
ATOM 1341 C CA . LYS A 1 173 ? 7.313 -6.234 59.222 1.00 47.47 173 LYS A CA 1
ATOM 1342 C C . LYS A 1 173 ? 8.121 -5.711 58.037 1.00 47.47 173 LYS A C 1
ATOM 1344 O O . LYS A 1 173 ? 7.947 -6.129 56.898 1.00 47.47 173 LYS A O 1
ATOM 1349 N N . ALA A 1 174 ? 9.027 -4.803 58.379 1.00 57.66 174 ALA A N 1
ATOM 1350 C CA . ALA A 1 174 ? 10.149 -4.354 57.574 1.00 57.66 174 ALA A CA 1
ATOM 1351 C C . ALA A 1 174 ? 11.054 -5.526 57.158 1.00 57.66 174 ALA A C 1
ATOM 1353 O O . ALA A 1 174 ? 11.250 -6.438 57.955 1.00 57.66 174 ALA A O 1
ATOM 1354 N N . ASP A 1 175 ? 11.691 -5.438 55.991 1.00 47.44 175 ASP A N 1
ATOM 1355 C CA . ASP A 1 175 ? 13.138 -5.208 55.971 1.00 47.44 175 ASP A CA 1
ATOM 1356 C C . ASP A 1 175 ? 13.621 -4.714 54.604 1.00 47.44 175 ASP A C 1
ATOM 1358 O O . ASP A 1 175 ? 13.074 -5.057 53.556 1.00 47.44 175 ASP A O 1
ATOM 1362 N N . LYS A 1 176 ? 14.647 -3.868 54.652 1.00 57.16 176 LYS A N 1
ATOM 1363 C CA . LYS A 1 176 ? 15.361 -3.324 53.500 1.00 57.16 176 LYS A CA 1
ATOM 1364 C C . LYS A 1 176 ? 16.225 -4.427 52.897 1.00 57.16 176 LYS A C 1
ATOM 1366 O O . LYS A 1 176 ? 17.083 -4.967 53.590 1.00 57.16 176 LYS A O 1
ATOM 1371 N N . SER A 1 177 ? 16.096 -4.681 51.601 1.00 50.84 177 SER A N 1
ATOM 1372 C CA . SER A 1 177 ? 17.153 -5.342 50.841 1.00 50.84 177 SER A CA 1
ATOM 1373 C C . SER A 1 177 ? 17.542 -4.491 49.639 1.00 50.84 177 SER A C 1
ATOM 1375 O O . SER A 1 177 ? 16.731 -4.123 48.793 1.00 50.84 177 SER A O 1
ATOM 1377 N N . ASP A 1 178 ? 18.819 -4.132 49.663 1.00 57.81 178 ASP A N 1
ATOM 1378 C CA . ASP A 1 178 ? 19.579 -3.382 48.676 1.00 57.81 178 ASP A CA 1
ATOM 1379 C C . ASP A 1 178 ? 19.648 -4.226 47.391 1.00 57.81 178 ASP A C 1
ATOM 1381 O O . ASP A 1 178 ? 20.383 -5.214 47.302 1.00 57.81 178 ASP A O 1
ATOM 1385 N N . GLY A 1 179 ? 18.763 -3.920 46.442 1.00 54.94 179 GLY A N 1
ATOM 1386 C CA . GLY A 1 179 ? 18.633 -4.627 45.175 1.00 54.94 179 GLY A CA 1
ATOM 1387 C C . GLY A 1 179 ? 19.613 -4.057 44.166 1.00 54.94 179 GLY A C 1
ATOM 1388 O O . GLY A 1 179 ? 19.351 -3.027 43.559 1.00 54.94 179 GLY A O 1
ATOM 1389 N N . SER A 1 180 ? 20.741 -4.743 44.014 1.00 55.12 180 SER A N 1
ATOM 1390 C CA . SER A 1 180 ? 21.774 -4.484 43.014 1.00 55.12 180 SER A CA 1
ATOM 1391 C C . SER A 1 180 ? 21.185 -4.186 41.630 1.00 55.12 180 SER A C 1
ATOM 1393 O O . SER A 1 180 ? 20.521 -5.056 41.059 1.00 55.12 180 SER A O 1
ATOM 1395 N N . ASP A 1 181 ? 21.503 -3.005 41.092 1.00 56.81 181 ASP A N 1
ATOM 1396 C CA . ASP A 1 181 ? 21.309 -2.608 39.694 1.00 56.81 181 ASP A CA 1
ATOM 1397 C C . ASP A 1 181 ? 21.986 -3.624 38.761 1.00 56.81 181 ASP A C 1
ATOM 1399 O O . ASP A 1 181 ? 23.158 -3.505 38.391 1.00 56.81 181 ASP A O 1
ATOM 1403 N N . LYS A 1 182 ? 21.249 -4.666 38.371 1.00 57.62 182 LYS A N 1
ATOM 1404 C CA . LYS A 1 182 ? 21.570 -5.419 37.165 1.00 57.62 182 LYS A CA 1
ATOM 1405 C C . LYS A 1 182 ? 21.087 -4.570 36.007 1.00 57.62 182 LYS A C 1
ATOM 1407 O O . LYS A 1 182 ? 19.906 -4.539 35.687 1.00 57.62 182 LYS A O 1
ATOM 1412 N N . VAL A 1 183 ? 22.028 -3.838 35.422 1.00 59.38 183 VAL A N 1
ATOM 1413 C CA . VAL A 1 183 ? 21.864 -3.235 34.105 1.00 59.38 183 VAL A CA 1
ATOM 1414 C C . VAL A 1 183 ? 21.663 -4.396 33.139 1.00 59.38 183 VAL A C 1
ATOM 1416 O O . VAL A 1 183 ? 22.624 -5.031 32.702 1.00 59.38 183 VAL A O 1
ATOM 1419 N N . ASP A 1 184 ? 20.398 -4.720 32.887 1.00 55.78 184 ASP A N 1
ATOM 1420 C CA . ASP A 1 184 ? 19.987 -5.644 31.848 1.00 55.78 184 ASP A CA 1
ATOM 1421 C C . ASP A 1 184 ? 20.436 -5.037 30.518 1.00 55.78 184 ASP A C 1
ATOM 1423 O O . ASP A 1 184 ? 19.761 -4.208 29.904 1.00 55.78 184 ASP A O 1
ATOM 1427 N N . HIS A 1 185 ? 21.629 -5.430 30.076 1.00 48.78 185 HIS A N 1
ATOM 1428 C CA . HIS A 1 185 ? 21.984 -5.364 28.674 1.00 48.78 185 HIS A CA 1
ATOM 1429 C C . HIS A 1 185 ? 21.035 -6.317 27.957 1.00 48.78 185 HIS A C 1
ATOM 1431 O O . HIS A 1 185 ? 21.330 -7.495 27.776 1.00 48.78 185 HIS A O 1
ATOM 1437 N N . ALA A 1 186 ? 19.866 -5.794 27.588 1.00 55.06 186 ALA A N 1
ATOM 1438 C CA . ALA A 1 186 ? 19.033 -6.358 26.552 1.00 55.06 186 ALA A CA 1
ATOM 1439 C C . ALA A 1 186 ? 19.874 -6.350 25.270 1.00 55.06 186 ALA A C 1
ATOM 1441 O O . ALA A 1 186 ? 19.829 -5.410 24.473 1.00 55.06 186 ALA A O 1
ATOM 1442 N N . GLU A 1 187 ? 20.703 -7.384 25.107 1.00 54.22 187 GLU A N 1
ATOM 1443 C CA . GLU A 1 187 ? 21.097 -7.873 23.799 1.00 54.22 187 GLU A CA 1
ATOM 1444 C C . GLU A 1 187 ? 19.783 -8.132 23.076 1.00 54.22 187 GLU A C 1
ATOM 1446 O O . GLU A 1 187 ? 19.085 -9.121 23.283 1.00 54.22 187 GLU A O 1
ATOM 1451 N N . THR A 1 188 ? 19.374 -7.124 22.317 1.00 55.59 188 THR A N 1
ATOM 1452 C CA . THR A 1 188 ? 18.286 -7.246 21.373 1.00 55.59 188 THR A CA 1
ATOM 1453 C C . THR A 1 188 ? 18.792 -8.248 20.359 1.00 55.59 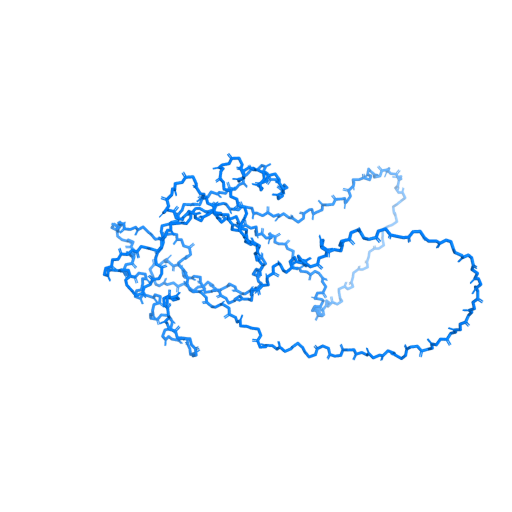188 THR A C 1
ATOM 1455 O O . THR A 1 188 ? 19.593 -7.903 19.491 1.00 55.59 188 THR A O 1
ATOM 1458 N N . ASP A 1 189 ? 18.387 -9.505 20.522 1.00 55.38 189 ASP A N 1
ATOM 1459 C CA . ASP A 1 189 ? 18.498 -10.518 19.487 1.00 55.38 189 ASP A CA 1
ATOM 1460 C C . ASP A 1 189 ? 17.918 -9.895 18.216 1.00 55.38 189 ASP A C 1
ATOM 1462 O O . ASP A 1 189 ? 16.712 -9.759 18.023 1.00 55.38 189 ASP A O 1
ATOM 1466 N N . THR A 1 190 ? 18.810 -9.424 17.350 1.00 60.12 190 THR A N 1
ATOM 1467 C CA . THR A 1 190 ? 18.491 -8.689 16.119 1.00 60.12 190 THR A CA 1
ATOM 1468 C C . THR A 1 190 ? 17.968 -9.629 15.031 1.00 60.12 190 THR A C 1
ATOM 1470 O O . THR A 1 190 ? 17.945 -9.271 13.855 1.00 60.12 190 THR A O 1
ATOM 1473 N N . SER A 1 191 ? 17.535 -10.829 15.421 1.00 71.50 191 SER A N 1
ATOM 1474 C CA . SER A 1 191 ? 17.057 -11.903 14.556 1.00 71.50 191 SER A CA 1
ATOM 1475 C C . SER A 1 191 ? 15.614 -11.709 14.093 1.00 71.50 191 SER A C 1
ATOM 1477 O O . SER A 1 191 ? 15.118 -12.515 13.306 1.00 71.50 191 SER A O 1
ATOM 1479 N N . GLU A 1 192 ? 14.937 -10.645 14.536 1.00 79.50 192 GLU A N 1
ATOM 1480 C CA . GLU A 1 192 ? 13.609 -10.319 14.031 1.00 79.50 192 GLU A CA 1
ATOM 1481 C C . GLU A 1 192 ? 13.649 -10.114 12.507 1.00 79.50 192 GLU A C 1
ATOM 1483 O O . GLU A 1 192 ? 14.409 -9.275 12.005 1.00 79.50 192 GLU A O 1
ATOM 1488 N N . PRO A 1 193 ? 12.834 -10.864 11.744 1.00 85.69 193 PRO A N 1
ATOM 1489 C CA . PRO A 1 193 ? 12.877 -10.815 10.295 1.00 85.69 193 PRO A CA 1
ATOM 1490 C C . PRO A 1 193 ? 12.429 -9.441 9.791 1.00 85.69 193 PRO A C 1
ATOM 1492 O O . PRO A 1 193 ? 11.404 -8.891 10.204 1.00 85.69 193 PRO A O 1
ATOM 1495 N N . TYR A 1 194 ? 13.186 -8.896 8.842 1.00 89.94 194 TYR A N 1
ATOM 1496 C CA . TYR A 1 194 ? 12.788 -7.697 8.118 1.00 89.94 194 TYR A CA 1
ATOM 1497 C C . TYR A 1 194 ? 11.907 -8.072 6.932 1.00 89.94 194 TYR A C 1
ATOM 1499 O O . TYR A 1 194 ? 12.230 -8.964 6.151 1.00 89.94 194 TYR A O 1
ATOM 1507 N N . LEU A 1 195 ? 10.823 -7.325 6.749 1.00 91.62 195 LEU A N 1
ATOM 1508 C CA . LEU A 1 195 ? 10.050 -7.336 5.520 1.00 91.62 195 LEU A CA 1
ATOM 1509 C C . LEU A 1 195 ? 10.656 -6.323 4.547 1.00 91.62 195 LEU A C 1
ATOM 1511 O O . LEU A 1 195 ? 10.622 -5.114 4.806 1.00 91.62 195 LEU A O 1
ATOM 1515 N N . VAL A 1 196 ? 11.161 -6.819 3.420 1.00 93.56 196 VAL A N 1
ATOM 1516 C CA . VAL A 1 196 ? 11.604 -5.992 2.296 1.00 93.56 196 VAL A CA 1
ATOM 1517 C C . VAL A 1 196 ? 10.542 -6.031 1.206 1.00 93.56 196 VAL A C 1
ATOM 1519 O O . VAL A 1 196 ? 10.119 -7.098 0.773 1.00 93.56 196 VAL A O 1
ATOM 1522 N N . GLN A 1 197 ? 10.081 -4.863 0.773 1.00 93.69 197 GLN A N 1
ATOM 1523 C CA . GLN A 1 197 ? 9.046 -4.742 -0.249 1.00 93.69 197 GLN A CA 1
ATOM 1524 C C . GLN A 1 197 ? 9.432 -3.660 -1.251 1.00 93.69 197 GLN A C 1
ATOM 1526 O O . GLN A 1 197 ? 9.701 -2.521 -0.873 1.00 93.69 197 GLN A O 1
ATOM 1531 N N . LEU A 1 198 ? 9.395 -4.012 -2.534 1.00 94.56 198 LEU A N 1
ATOM 1532 C CA . LEU A 1 198 ? 9.508 -3.075 -3.644 1.00 94.56 198 LEU A CA 1
ATOM 1533 C C . LEU A 1 198 ? 8.107 -2.814 -4.208 1.00 94.56 198 LEU A C 1
ATOM 1535 O O . LEU A 1 198 ? 7.327 -3.741 -4.417 1.00 94.56 198 LEU A O 1
ATOM 1539 N N . SER A 1 199 ? 7.758 -1.552 -4.436 1.00 94.19 199 SER A N 1
ATOM 1540 C CA . SER A 1 199 ? 6.447 -1.158 -4.968 1.00 94.19 199 SER A CA 1
ATOM 1541 C C . SER A 1 199 ? 6.553 0.101 -5.827 1.00 94.19 199 SER A C 1
ATOM 1543 O O . SER A 1 199 ? 7.463 0.899 -5.618 1.00 94.19 199 SER A O 1
ATOM 1545 N N . PRO A 1 200 ? 5.659 0.322 -6.799 1.00 94.50 200 PRO A N 1
ATOM 1546 C CA . PRO A 1 200 ? 5.621 1.588 -7.518 1.00 94.50 200 PRO A CA 1
ATOM 1547 C C . PRO A 1 200 ? 5.112 2.709 -6.597 1.00 94.50 200 PRO A C 1
ATOM 1549 O O . PRO A 1 200 ? 4.197 2.507 -5.800 1.00 94.50 200 PRO A O 1
ATOM 1552 N N . ALA A 1 201 ? 5.678 3.914 -6.719 1.00 93.00 201 ALA A N 1
ATOM 1553 C CA . ALA A 1 201 ? 5.270 5.074 -5.918 1.00 93.00 201 ALA A CA 1
ATOM 1554 C C . ALA A 1 201 ? 3.823 5.522 -6.183 1.00 93.00 201 ALA A C 1
ATOM 1556 O O . ALA A 1 201 ? 3.206 6.183 -5.348 1.00 93.00 201 ALA A O 1
ATOM 1557 N N . ARG A 1 202 ? 3.293 5.185 -7.362 1.00 90.12 202 ARG A N 1
ATOM 1558 C CA . ARG A 1 202 ? 1.924 5.471 -7.793 1.00 90.12 202 ARG A CA 1
ATOM 1559 C C . ARG A 1 202 ? 1.260 4.181 -8.276 1.00 90.12 202 ARG A C 1
ATOM 1561 O O . ARG A 1 202 ? 1.962 3.332 -8.827 1.00 90.12 202 ARG A O 1
ATOM 1568 N N . PRO A 1 203 ? -0.066 4.029 -8.109 1.00 88.75 203 PRO A N 1
ATOM 1569 C CA . PRO A 1 203 ? -0.796 2.926 -8.721 1.00 88.75 203 PRO A CA 1
ATOM 1570 C C . PRO A 1 203 ? -0.535 2.875 -10.230 1.00 88.75 203 PRO A C 1
ATOM 1572 O O . PRO A 1 203 ? -0.601 3.901 -10.908 1.00 88.75 203 PRO A O 1
ATOM 1575 N N . VAL A 1 204 ? -0.226 1.685 -10.740 1.00 90.00 204 VAL A N 1
ATOM 1576 C CA . VAL A 1 204 ? 0.017 1.466 -12.169 1.00 90.00 204 VAL A CA 1
ATOM 1577 C C . VAL A 1 204 ? -1.306 1.127 -12.839 1.00 90.00 204 VAL A C 1
ATOM 1579 O O . VAL A 1 204 ? -2.041 0.260 -12.365 1.00 90.00 204 VAL A O 1
ATOM 1582 N N . GLN A 1 205 ? -1.618 1.817 -13.933 1.00 87.19 205 GLN A N 1
ATOM 1583 C CA . GLN A 1 205 ? -2.825 1.554 -14.708 1.00 87.19 205 GLN A CA 1
ATOM 1584 C C . GLN A 1 205 ? -2.704 0.208 -15.431 1.00 87.19 205 GLN A C 1
ATOM 1586 O O . GLN A 1 205 ? -1.660 -0.120 -15.995 1.00 87.19 205 GLN A O 1
ATOM 1591 N N . ALA A 1 206 ? -3.786 -0.573 -15.435 1.00 79.81 206 ALA A N 1
ATOM 1592 C CA . ALA A 1 206 ? -3.825 -1.842 -16.164 1.00 79.81 206 ALA A CA 1
ATOM 1593 C C . ALA A 1 206 ? -3.801 -1.629 -17.688 1.00 79.81 206 ALA A C 1
ATOM 1595 O O . ALA A 1 206 ? -3.248 -2.445 -18.421 1.00 79.81 206 ALA A O 1
ATOM 1596 N N . VAL A 1 207 ? -4.385 -0.521 -18.155 1.00 83.88 207 VAL A N 1
ATOM 1597 C CA . VAL A 1 207 ? -4.381 -0.114 -19.562 1.00 83.88 207 VAL A CA 1
ATOM 1598 C C . VAL A 1 207 ? -3.320 0.962 -19.747 1.00 83.88 207 VAL A C 1
ATOM 1600 O O . VAL A 1 207 ? -3.374 2.011 -19.106 1.00 83.88 207 VAL A O 1
ATOM 1603 N N . THR A 1 208 ? -2.354 0.698 -20.622 1.00 86.62 208 THR A N 1
ATOM 1604 C CA . THR A 1 208 ? -1.296 1.647 -20.963 1.00 86.62 208 THR A CA 1
ATOM 1605 C C . THR A 1 208 ? -1.867 2.863 -21.677 1.00 86.62 208 THR A C 1
ATOM 1607 O O . THR A 1 208 ? -2.551 2.747 -22.695 1.00 86.62 208 THR A O 1
ATOM 1610 N N . THR A 1 209 ? -1.547 4.051 -21.171 1.00 87.62 209 THR A N 1
ATOM 1611 C CA . THR A 1 209 ? -1.721 5.283 -21.937 1.00 87.62 209 THR A CA 1
ATOM 1612 C C . THR A 1 209 ? -0.476 5.519 -22.794 1.00 87.62 209 THR A C 1
ATOM 1614 O O . THR A 1 209 ? 0.623 5.036 -22.504 1.00 87.62 209 THR A O 1
ATOM 1617 N N . ARG A 1 210 ? -0.639 6.223 -23.917 1.00 86.31 210 ARG A N 1
ATOM 1618 C CA . ARG A 1 210 ? 0.474 6.517 -24.824 1.00 86.31 210 ARG A CA 1
ATOM 1619 C C . ARG A 1 210 ? 1.512 7.358 -24.069 1.00 86.31 210 ARG A C 1
ATOM 1621 O O . ARG A 1 210 ? 1.210 8.493 -23.720 1.00 86.31 210 ARG A O 1
ATOM 1628 N N . ASN A 1 211 ? 2.721 6.813 -23.903 1.00 86.19 211 ASN A N 1
ATOM 1629 C CA . ASN A 1 211 ? 3.888 7.387 -23.204 1.00 86.19 211 ASN A CA 1
ATOM 1630 C C . ASN A 1 211 ? 4.006 7.101 -21.695 1.00 86.19 211 ASN A C 1
ATOM 1632 O O . ASN A 1 211 ? 4.904 7.652 -21.063 1.00 86.19 211 ASN A O 1
ATOM 1636 N N . GLU A 1 212 ? 3.178 6.230 -21.119 1.00 89.62 212 GLU A N 1
ATOM 1637 C CA . GLU A 1 212 ? 3.378 5.749 -19.745 1.00 89.62 212 GLU A CA 1
ATOM 1638 C C . GLU A 1 212 ? 3.896 4.308 -19.741 1.00 89.62 212 GLU A C 1
ATOM 1640 O O . GLU A 1 212 ? 3.523 3.498 -20.592 1.00 89.62 212 GLU A O 1
ATOM 1645 N N . ALA A 1 213 ? 4.768 3.987 -18.780 1.00 89.88 213 ALA A N 1
ATOM 1646 C CA . ALA A 1 213 ? 5.235 2.620 -18.579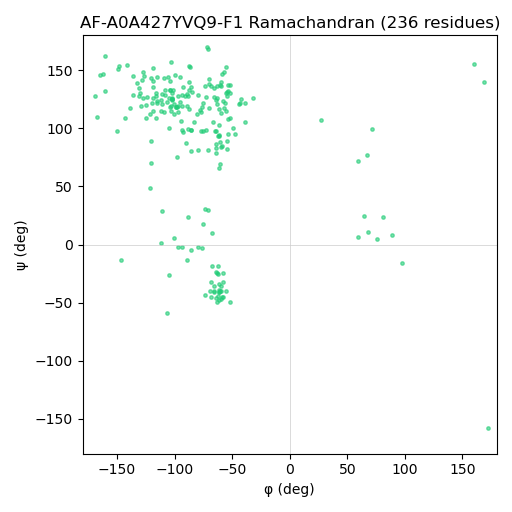 1.00 89.88 213 ALA A CA 1
ATOM 1647 C C . ALA A 1 213 ? 4.049 1.737 -18.179 1.00 89.88 213 ALA A C 1
ATOM 1649 O O . ALA A 1 213 ? 3.345 2.027 -17.206 1.00 89.88 213 ALA A O 1
ATOM 1650 N N . GLY A 1 214 ? 3.824 0.661 -18.930 1.00 91.38 214 GLY A N 1
ATOM 1651 C CA . GLY A 1 214 ? 2.774 -0.289 -18.607 1.00 91.38 214 GLY A CA 1
ATOM 1652 C C . GLY A 1 214 ? 3.108 -1.116 -17.383 1.00 91.38 214 GLY A C 1
ATOM 1653 O O . GLY A 1 214 ? 4.247 -1.151 -16.918 1.00 91.38 214 GLY A O 1
ATOM 1654 N N . LEU A 1 215 ? 2.114 -1.858 -16.897 1.00 90.94 215 LEU A N 1
ATOM 1655 C CA . LEU A 1 215 ? 2.323 -2.803 -15.808 1.00 90.94 215 LEU A CA 1
ATOM 1656 C C . LEU A 1 215 ? 3.493 -3.750 -16.106 1.00 90.94 215 LEU A C 1
ATOM 1658 O O . LEU A 1 215 ? 4.404 -3.831 -15.293 1.00 90.94 215 LEU A O 1
ATOM 1662 N N . GLY A 1 216 ? 3.530 -4.374 -17.287 1.00 90.81 216 GLY A N 1
ATOM 1663 C CA . GLY A 1 216 ? 4.623 -5.275 -17.675 1.00 90.81 216 GLY A CA 1
ATOM 1664 C C . GLY A 1 216 ? 6.009 -4.615 -17.694 1.00 90.81 216 GLY A C 1
ATOM 1665 O O . GLY A 1 216 ? 6.988 -5.242 -17.287 1.00 90.81 216 GLY A O 1
ATOM 1666 N N . ASP A 1 217 ? 6.098 -3.344 -18.096 1.00 92.00 217 ASP A N 1
ATOM 1667 C CA . ASP A 1 217 ? 7.358 -2.591 -18.074 1.00 92.00 217 ASP A CA 1
ATOM 1668 C C . ASP A 1 217 ? 7.806 -2.333 -16.633 1.00 92.00 217 ASP A C 1
ATOM 1670 O O . ASP A 1 217 ? 8.963 -2.564 -16.288 1.00 92.00 217 ASP A O 1
ATOM 1674 N N . VAL A 1 218 ? 6.877 -1.912 -15.767 1.00 92.75 218 VAL A N 1
ATOM 1675 C CA . VAL A 1 218 ? 7.146 -1.698 -14.339 1.00 92.75 218 VAL A CA 1
ATOM 1676 C C . VAL A 1 218 ? 7.577 -2.995 -13.660 1.00 92.75 218 VAL A C 1
ATOM 1678 O O . VAL A 1 218 ? 8.527 -2.975 -12.883 1.00 92.75 218 VAL A O 1
ATOM 1681 N N . MET A 1 219 ? 6.951 -4.128 -13.989 1.00 91.69 219 MET A N 1
ATOM 1682 C CA . MET A 1 219 ? 7.350 -5.437 -13.465 1.00 91.69 219 MET A CA 1
ATOM 1683 C C . MET A 1 219 ? 8.791 -5.796 -13.839 1.00 91.69 219 MET A C 1
ATOM 1685 O O . MET A 1 219 ? 9.560 -6.216 -12.973 1.00 91.69 219 MET A O 1
ATOM 1689 N N . ARG A 1 220 ? 9.174 -5.608 -15.111 1.00 92.50 220 ARG A N 1
ATOM 1690 C CA . ARG A 1 220 ? 10.559 -5.825 -15.557 1.00 92.50 220 ARG A CA 1
ATOM 1691 C C . ARG A 1 220 ? 11.528 -4.903 -14.833 1.00 92.50 220 ARG A C 1
ATOM 1693 O O . ARG A 1 220 ? 12.506 -5.385 -14.282 1.00 92.50 220 ARG A O 1
ATOM 1700 N N . MET A 1 221 ? 11.216 -3.610 -14.749 1.00 93.62 221 MET A N 1
ATOM 1701 C CA . MET A 1 221 ? 12.061 -2.646 -14.039 1.00 93.62 221 MET A CA 1
ATOM 1702 C C . MET A 1 221 ? 12.232 -3.002 -12.558 1.00 93.62 221 MET A C 1
ATOM 1704 O O . MET A 1 221 ? 13.324 -2.864 -12.019 1.00 93.62 221 MET A O 1
ATOM 1708 N N . MET A 1 222 ? 11.173 -3.464 -11.889 1.00 93.19 222 MET A N 1
ATOM 1709 C CA . MET A 1 222 ? 11.256 -3.890 -10.492 1.00 93.19 222 MET A CA 1
ATOM 1710 C C . MET A 1 222 ? 12.140 -5.131 -10.316 1.00 93.19 222 MET A C 1
ATOM 1712 O O . MET A 1 222 ? 12.922 -5.162 -9.369 1.00 93.19 222 MET A O 1
ATOM 1716 N N . ARG A 1 223 ? 12.067 -6.105 -11.234 1.00 93.06 223 ARG A N 1
ATOM 1717 C CA . ARG A 1 223 ? 12.964 -7.273 -11.241 1.00 93.06 223 ARG A CA 1
ATOM 1718 C C . ARG A 1 223 ? 14.413 -6.861 -11.461 1.00 93.06 223 ARG A C 1
ATOM 1720 O O . ARG A 1 223 ? 15.259 -7.202 -10.650 1.00 93.06 223 ARG A O 1
ATOM 1727 N N . ASP A 1 224 ? 14.672 -6.040 -12.476 1.00 93.69 224 ASP A N 1
ATOM 1728 C CA . ASP A 1 224 ? 16.020 -5.549 -12.780 1.00 93.69 224 ASP A CA 1
ATOM 1729 C C . ASP A 1 224 ? 16.639 -4.787 -11.596 1.00 93.69 224 ASP A C 1
ATOM 1731 O O . ASP A 1 224 ? 17.855 -4.785 -11.420 1.00 93.69 224 ASP A O 1
ATOM 1735 N N . VAL A 1 225 ? 15.817 -4.097 -10.797 1.00 93.50 225 VAL A N 1
ATOM 1736 C CA . VAL A 1 225 ? 16.259 -3.428 -9.567 1.00 93.50 225 VAL A CA 1
ATOM 1737 C C . VAL A 1 225 ? 16.532 -4.435 -8.454 1.00 93.50 225 VAL A C 1
ATOM 1739 O O . VAL A 1 225 ? 17.542 -4.293 -7.773 1.00 93.50 225 VAL A O 1
ATOM 1742 N N . ALA A 1 226 ? 15.669 -5.434 -8.270 1.00 92.50 226 ALA A N 1
ATOM 1743 C CA . ALA A 1 226 ? 15.865 -6.476 -7.267 1.00 92.50 226 ALA A CA 1
ATOM 1744 C C . ALA A 1 226 ? 17.136 -7.295 -7.529 1.00 92.50 226 ALA A C 1
ATOM 1746 O O . ALA A 1 226 ? 17.938 -7.445 -6.617 1.00 92.50 226 ALA A O 1
ATOM 1747 N N . ASP A 1 227 ? 17.384 -7.687 -8.781 1.00 93.88 227 ASP A N 1
ATOM 1748 C CA . ASP A 1 227 ? 18.571 -8.451 -9.195 1.00 93.88 227 ASP A CA 1
ATOM 1749 C C . ASP A 1 227 ? 19.893 -7.691 -8.960 1.00 93.88 227 ASP A C 1
ATOM 1751 O O . ASP A 1 227 ? 20.973 -8.280 -8.948 1.00 93.88 227 ASP A O 1
ATOM 1755 N N . ARG A 1 228 ? 19.834 -6.363 -8.784 1.00 94.44 228 ARG A N 1
ATOM 1756 C CA . ARG A 1 228 ? 21.000 -5.520 -8.466 1.00 94.44 228 ARG A CA 1
ATOM 1757 C C . ARG A 1 228 ? 21.255 -5.375 -6.969 1.00 94.44 228 ARG A C 1
ATOM 1759 O O . ARG A 1 228 ? 22.302 -4.847 -6.596 1.00 94.44 228 ARG A O 1
ATOM 1766 N N . ILE A 1 229 ? 20.300 -5.756 -6.125 1.00 92.56 229 ILE A N 1
ATOM 1767 C CA . ILE A 1 229 ? 20.421 -5.664 -4.672 1.00 92.56 229 ILE A CA 1
ATOM 1768 C C . ILE A 1 229 ? 20.918 -7.018 -4.175 1.00 92.56 229 ILE A C 1
ATOM 1770 O O . ILE A 1 229 ? 20.174 -7.993 -4.143 1.00 92.56 229 ILE A O 1
ATOM 1774 N N . ASP A 1 230 ? 22.189 -7.066 -3.786 1.00 93.62 230 ASP A N 1
ATOM 1775 C CA . ASP A 1 230 ? 22.793 -8.290 -3.268 1.00 93.62 230 ASP A CA 1
ATOM 1776 C C . ASP A 1 230 ? 22.063 -8.788 -2.006 1.00 93.62 230 ASP A C 1
ATOM 1778 O O . ASP A 1 230 ? 21.646 -8.000 -1.151 1.00 93.62 230 ASP A O 1
ATOM 1782 N N . GLY A 1 231 ? 21.895 -10.106 -1.907 1.00 87.81 231 GLY A N 1
ATOM 1783 C CA . GLY A 1 231 ? 21.183 -10.768 -0.813 1.00 87.81 231 GLY A CA 1
ATOM 1784 C C . GLY A 1 231 ? 19.652 -10.669 -0.848 1.00 87.81 231 GLY A C 1
ATOM 1785 O O . GLY A 1 231 ? 19.011 -11.135 0.095 1.00 87.81 231 GLY A O 1
ATOM 1786 N N . LEU A 1 232 ? 19.049 -10.093 -1.895 1.00 86.19 232 LEU A N 1
ATOM 1787 C CA . LEU A 1 232 ? 17.595 -10.055 -2.063 1.00 86.19 232 LEU A CA 1
ATOM 1788 C C . LEU A 1 232 ? 17.148 -11.079 -3.110 1.00 86.19 232 LEU A C 1
ATOM 1790 O O . LEU A 1 232 ? 17.518 -10.982 -4.274 1.00 86.19 232 LEU A O 1
ATOM 1794 N N . ASP A 1 233 ? 16.328 -12.045 -2.695 1.00 85.38 233 ASP A N 1
ATOM 1795 C CA . ASP A 1 233 ? 15.708 -13.003 -3.614 1.00 85.38 233 ASP A CA 1
ATOM 1796 C C . ASP A 1 233 ? 14.326 -12.506 -4.058 1.00 85.38 233 ASP A C 1
ATOM 1798 O O . ASP A 1 233 ? 13.527 -12.005 -3.254 1.00 85.38 233 ASP A O 1
ATOM 1802 N N . TRP A 1 234 ? 14.037 -12.620 -5.352 1.00 87.06 234 TRP A N 1
ATOM 1803 C CA . TRP A 1 234 ? 12.773 -12.167 -5.919 1.00 87.06 234 TRP A CA 1
ATOM 1804 C C . TRP A 1 234 ? 11.691 -13.231 -5.730 1.00 87.06 234 TRP A C 1
ATOM 1806 O O . TRP A 1 234 ? 11.633 -14.233 -6.441 1.00 87.06 234 TRP A O 1
ATOM 1816 N N . GLY A 1 235 ? 10.774 -12.978 -4.796 1.00 84.38 235 GLY A N 1
ATOM 1817 C CA . GLY A 1 235 ? 9.644 -13.857 -4.507 1.00 84.38 235 GLY A CA 1
ATOM 1818 C C . GLY A 1 235 ? 8.287 -13.192 -4.733 1.00 84.38 235 GLY A C 1
ATOM 1819 O O . GLY A 1 235 ? 8.114 -11.987 -4.556 1.00 84.38 235 GLY A O 1
ATOM 1820 N N . THR A 1 236 ? 7.272 -13.996 -5.061 1.00 79.38 236 THR A N 1
ATOM 1821 C CA . THR A 1 236 ? 5.872 -13.528 -5.148 1.00 79.38 236 THR A CA 1
ATOM 1822 C C . THR A 1 236 ? 5.137 -13.557 -3.802 1.00 79.38 236 THR A C 1
ATOM 1824 O O . THR A 1 236 ? 3.992 -13.099 -3.707 1.00 79.38 236 THR A O 1
ATOM 1827 N N . GLY A 1 237 ? 5.790 -14.079 -2.756 1.00 70.75 237 GLY A N 1
ATOM 1828 C CA . GLY A 1 237 ? 5.200 -14.284 -1.432 1.00 70.75 237 GLY A CA 1
ATOM 1829 C C . GLY A 1 237 ? 4.062 -15.311 -1.426 1.00 70.75 237 GLY A C 1
ATOM 1830 O O . GLY A 1 237 ? 3.168 -15.200 -0.589 1.00 70.75 237 GLY A O 1
ATOM 1831 N N . ARG A 1 238 ? 4.050 -16.235 -2.396 1.00 65.75 238 ARG A N 1
ATOM 1832 C CA . ARG A 1 238 ? 3.155 -17.398 -2.460 1.00 65.75 238 ARG A CA 1
ATOM 1833 C C . ARG A 1 238 ? 3.906 -18.670 -2.111 1.00 65.75 238 ARG A C 1
ATOM 1835 O O . ARG A 1 238 ? 5.121 -18.707 -2.398 1.00 65.75 238 ARG A O 1
#

Secondary structure (DSSP, 8-state):
-EEEEEEEEE-SSTT--EEEEEEEEE-S---TT------------------------------------EEEEEEEEPPPP-SGGGTTS----EEEEE--S---HHHHHHHHHHTTEEEEEEEEEEEEEEEEE-TTS-EEEEEEEEEEE------SS--------------------------------TTSPEEEEEEESSPPPSSPPTTS--HHHHHHHHHHHHTTSTT-------